Protein 8SVI (pdb70)

Sequence (197 aa):
GPGSSMLIFVKTLTGKTITLEVEPSDTIENVKAKIQDKEGIPPDQQRLAFAGKSLEDGRTLLSSDYNILKDSKKHHPLLRLRSFVGLRVVVAKWSSNGYFYSSGKITRDVGAGKYKLLLFDDGYECDVVLGKDILLCDPIPLDTEVTALSEDEYFSAGVVKGHHRKESGELYYSIIEKEGQRKWYKRMAVILSLEEQGNRLRREQYGLG

Secondary structure (DSSP, 8-state):
--TT-EEEE-SSTT--BEEEEEEEE-STTEEEEEETTS-EEEEEGGGEE--SSPPTT-EEEEE-TTSEEEEEEEEEEEEETTEEEEEEEETTEEEEEEGGGEEB-HHHHHHHHHHHB--/-TT-EEEEEE-TTS-EEEEEE-TT-BHHHHHHHHHHHH---GGG--EEETTEEPPTT-BSGGGT----TT-EEEEEE-

Radius of gyration: 17.03 Å; Cα contacts (8 Å, |Δi|>4): 451; chains: 2; bounding box: 35×43×45 Å

Solvent-accessible surface area: 10276 Å² total; per-residue (Å²): 68,153,49,34,29,36,0,0,0,48,5,136,89,7,26,11,6,30,15,94,1,48,57,87,20,37,0,75,63,0,26,40,66,0,70,122,120,50,53,36,42,52,131,114,6,168,5,12,22,50,77,148,88,12,92,88,51,103,19,1,53,83,66,112,5,30,113,67,90,150,52,25,1,6,0,53,9,146,132,76,72,51,73,57,3,4,0,3,71,52,84,115,13,31,0,25,11,0,91,1,40,139,89,38,54,88,55,69,23,64,0,70,8,40,51,46,43,82,26,62,4,71,9,122,5,1,1,40,4,69,59,4,40,112,96,16,58,0,5,0,30,27,180,85,25,18,9,10,55,5,46,0,59,15,67,82,127,91,107,75,73,4,44,4,4,0,54,28,164,63,108,139,113,126,16,111,28,82,15,2,1,0,14,37,110,8,0,67,163,16,86,171,150,69,26,27,121

Structure (mmCIF, N/CA/C/O backbone):
data_8SVI
#
_entry.id   8SVI
#
_cell.length_a   40.38
_cell.length_b   46.87
_cell.length_c   89.73
_cell.angle_alpha   90
_cell.angle_beta   90
_cell.angle_gamma   90
#
_symmetry.space_group_name_H-M   'P 21 21 21'
#
loop_
_entity.id
_entity.type
_entity.pdbx_description
1 polymer 'Ubiquitin Variant i53: Mutant L67H'
2 polymer 'Tumor protein p53 binding protein 1'
3 non-polymer GLYCEROL
4 water water
#
loop_
_atom_site.group_PDB
_atom_site.id
_atom_site.type_symbol
_atom_site.label_atom_id
_atom_site.label_alt_id
_atom_site.label_comp_id
_atom_site.label_asym_id
_atom_site.label_entity_id
_atom_site.label_seq_id
_atom_site.pdbx_PDB_ins_code
_atom_site.Cartn_x
_atom_site.Cartn_y
_atom_site.Cartn_z
_atom_site.occupancy
_atom_site.B_iso_or_equiv
_atom_site.auth_seq_id
_atom_site.auth_comp_id
_atom_site.auth_asym_id
_atom_site.auth_atom_id
_atom_site.pdbx_PDB_model_num
ATOM 1 N N . GLY A 1 1 ? -25.556 -7.351 -5.384 1 39.568 -3 GLY B N 1
ATOM 2 C CA . GLY A 1 1 ? -26.56 -6.743 -6.276 1 33.764 -3 GLY B CA 1
ATOM 3 C C . GLY A 1 1 ? -27.047 -5.394 -5.755 1 29.746 -3 GLY B C 1
ATOM 4 O O . GLY A 1 1 ? -26.411 -4.376 -6.004 1 30.07 -3 GLY B O 1
ATOM 5 N N . PRO A 1 2 ? -28.217 -5.319 -5.082 1 28.163 -2 PRO B N 1
ATOM 6 C CA . PRO A 1 2 ? -28.739 -4.036 -4.631 1 29.638 -2 PRO B CA 1
ATOM 7 C C . PRO A 1 2 ? -27.866 -3.354 -3.577 1 26.097 -2 PRO B C 1
ATOM 8 O O . PRO A 1 2 ? -27.819 -2.13 -3.587 1 31.574 -2 PRO B O 1
ATOM 12 N N . GLY A 1 3 ? -27.177 -4.101 -2.691 1 25.035 -1 GLY B N 1
ATOM 13 C CA . GLY A 1 3 ? -26.288 -3.457 -1.71 1 25.551 -1 GLY B CA 1
ATOM 14 C C . GLY A 1 3 ? -24.833 -3.271 -2.182 1 21.464 -1 GLY B C 1
ATOM 15 O O . GLY A 1 3 ? -23.909 -3.077 -1.368 1 20.025 -1 GLY B O 1
ATOM 16 N N . SER A 1 4 ? -24.623 -3.271 -3.508 1 18.374 0 SER B N 1
ATOM 17 C CA A SER A 1 4 ? -23.257 -3.185 -4.014 0.65 17.138 0 SER B CA 1
ATOM 18 C CA B SER A 1 4 ? -23.307 -3.152 -4.119 0.35 18.265 0 SER B CA 1
ATOM 19 C C . SER A 1 4 ? -22.731 -1.759 -3.872 1 17.701 0 SER B C 1
ATOM 20 O O . SER A 1 4 ? -23.468 -0.797 -3.669 1 20.14 0 SER B O 1
ATOM 25 N N . MET A 1 5 ? -21.418 -1.677 -3.901 1 14.557 1 MET B N 1
ATOM 26 C CA . MET 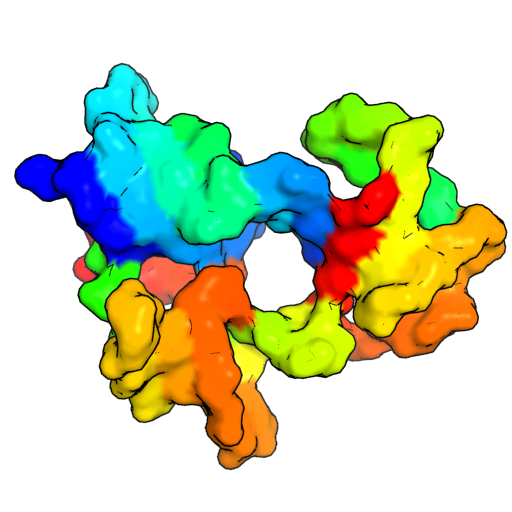A 1 5 ? -20.692 -0.44 -3.613 1 13.804 1 MET B CA 1
ATOM 27 C C . MET A 1 5 ? -19.694 -0.19 -4.741 1 13.072 1 MET B C 1
ATOM 28 O O . MET A 1 5 ? -19.08 -1.126 -5.253 1 13.634 1 MET B O 1
ATOM 33 N N . LEU A 1 6 ? -19.478 1.073 -5.076 1 12.872 2 LEU B N 1
ATOM 34 C CA . LEU A 1 6 ? -18.538 1.467 -6.113 1 12.566 2 LEU B CA 1
ATOM 35 C C . LEU A 1 6 ? -17.113 1.456 -5.593 1 13.192 2 LEU B C 1
ATOM 36 O O . LEU A 1 6 ? -16.828 2.02 -4.519 1 14.312 2 LEU B O 1
ATOM 41 N N . ILE A 1 7 ? -16.226 0.887 -6.384 1 10.829 3 ILE B N 1
ATOM 42 C CA . ILE A 1 7 ? -14.795 0.991 -6.151 1 10.472 3 ILE B CA 1
ATOM 43 C C . ILE A 1 7 ? -14.107 1.362 -7.437 1 9.653 3 ILE B C 1
ATOM 44 O O . ILE A 1 7 ? -14.685 1.217 -8.525 1 10.515 3 ILE B O 1
ATOM 49 N N . PHE A 1 8 ? -12.909 1.89 -7.305 1 8.731 4 PHE B N 1
ATOM 50 C CA . PHE A 1 8 ? -12.051 2.208 -8.414 1 9.367 4 PHE B CA 1
ATOM 51 C C . PHE A 1 8 ? -10.844 1.324 -8.358 1 8.992 4 PHE B C 1
ATOM 52 O O . PHE A 1 8 ? -10.387 0.954 -7.28 1 9.176 4 PHE B O 1
ATOM 60 N N . VAL A 1 9 ? -10.309 0.977 -9.532 1 9.472 5 VAL B N 1
ATOM 61 C CA . VAL A 1 9 ? -9.097 0.186 -9.623 1 9.672 5 VAL B CA 1
ATOM 62 C C . VAL A 1 9 ? -8.165 0.797 -10.642 1 10.148 5 VAL B C 1
ATOM 63 O O . VAL A 1 9 ? -8.577 0.966 -11.791 1 11.961 5 VAL B O 1
ATOM 67 N N . LYS A 1 10 ? -6.959 1.143 -10.246 1 10.317 6 LYS B N 1
ATOM 68 C CA . LYS A 1 10 ? -5.981 1.677 -11.172 1 11.649 6 LYS B CA 1
ATOM 69 C C . LYS A 1 10 ? -5.106 0.57 -11.708 1 11.513 6 LYS B C 1
ATOM 70 O O . LYS A 1 10 ? -4.491 -0.183 -10.945 1 12.167 6 LYS B O 1
ATOM 76 N N . THR A 1 11 ? -5.09 0.436 -13.031 1 12.674 7 THR B N 1
ATOM 77 C CA . THR A 1 11 ? -4.338 -0.616 -13.675 1 14.172 7 THR B CA 1
ATOM 78 C C . THR A 1 11 ? -2.923 -0.116 -13.943 1 15.568 7 THR B C 1
ATOM 79 O O . THR A 1 11 ? -2.621 1.073 -13.832 1 16.847 7 THR B O 1
ATOM 83 N N . LEU A 1 12 ? -2.057 -1.059 -14.345 1 17.554 8 LEU B N 1
ATOM 84 C CA . LEU A 1 12 ? -0.658 -0.75 -14.596 1 18.712 8 LEU B CA 1
ATOM 85 C C . LEU A 1 12 ? -0.51 0.193 -15.791 1 19.527 8 LEU B C 1
ATOM 86 O O . LEU A 1 12 ? 0.506 0.872 -15.886 1 25.157 8 LEU B O 1
ATOM 91 N N . THR A 1 13 ? -1.508 0.226 -16.697 1 21.06 9 THR B N 1
ATOM 92 C CA . THR A 1 13 ? -1.421 1.107 -17.86 1 22.508 9 THR B CA 1
ATOM 93 C C . THR A 1 13 ? -1.77 2.562 -17.544 1 21.442 9 THR B C 1
ATOM 94 O O . THR A 1 13 ? -1.703 3.414 -18.453 1 24.719 9 THR B O 1
ATOM 98 N N . GLY A 1 14 ? -2.186 2.839 -16.297 1 19.709 10 GLY B N 1
ATOM 99 C CA . GLY A 1 14 ? -2.63 4.142 -15.844 1 18.259 10 GLY B CA 1
ATOM 100 C C . GLY A 1 14 ? -4.136 4.364 -16.012 1 16.699 10 GLY B C 1
ATOM 101 O O . GLY A 1 14 ? -4.634 5.402 -15.626 1 19.639 10 GLY B O 1
ATOM 102 N N . LYS A 1 15 ? -4.876 3.414 -16.574 1 15.564 11 LYS B N 1
ATOM 103 C CA . LYS A 1 15 ? -6.323 3.497 -16.664 1 15.3 11 LYS B CA 1
ATOM 104 C C . LYS A 1 15 ? -6.926 3.207 -15.295 1 13.724 11 LYS B C 1
ATOM 105 O O . LYS A 1 15 ? -6.529 2.235 -14.653 1 16.229 11 LYS B O 1
ATOM 111 N N . THR A 1 16 ? -7.892 3.974 -14.88 1 13.158 12 THR B N 1
ATOM 112 C CA . THR A 1 16 ? -8.715 3.661 -13.724 1 13.751 12 THR B CA 1
ATOM 113 C C . THR A 1 16 ? -10.083 3.181 -14.195 1 13.084 12 THR B C 1
ATOM 114 O O . THR A 1 16 ? -10.723 3.862 -15.003 1 15.157 12 THR B O 1
ATOM 118 N N . ILE A 1 17 ? -10.52 2.043 -13.688 1 13.181 13 ILE B N 1
ATOM 119 C CA . ILE A 1 17 ? -11.827 1.501 -13.981 1 13.233 13 ILE B CA 1
ATOM 120 C C . ILE A 1 17 ? -12.663 1.535 -12.717 1 12.596 13 ILE B C 1
ATOM 121 O O . ILE A 1 17 ? -12.129 1.644 -11.589 1 12.694 13 ILE B O 1
ATOM 126 N N . THR A 1 18 ? -13.967 1.475 -12.888 1 12.157 14 THR B N 1
ATOM 127 C CA . THR A 1 18 ? -14.857 1.289 -11.759 1 12.991 14 THR B CA 1
ATOM 128 C C . THR A 1 18 ? -15.405 -0.125 -11.742 1 13.418 14 THR B C 1
ATOM 129 O O . THR A 1 18 ? -15.541 -0.812 -12.789 1 14.935 14 THR B O 1
ATOM 133 N N . LEU A 1 19 ? -15.792 -0.566 -10.55 1 12.134 15 LEU B N 1
ATOM 134 C CA . LEU A 1 19 ? -16.48 -1.836 -10.371 1 12.592 15 LEU B CA 1
ATOM 135 C C . LEU A 1 19 ? -17.541 -1.653 -9.317 1 11.76 15 LEU B C 1
ATOM 136 O O . LEU A 1 19 ? -17.341 -0.861 -8.402 1 12.215 15 LEU B O 1
ATOM 141 N N . GLU A 1 20 ? -18.593 -2.462 -9.362 1 13.337 16 GLU B N 1
ATOM 142 C CA . GLU A 1 20 ? -19.53 -2.578 -8.279 1 15.104 16 GLU B CA 1
ATOM 143 C C . GLU A 1 20 ? -19.223 -3.865 -7.552 1 14.516 16 GLU B C 1
ATOM 144 O O . GLU A 1 20 ? -19.137 -4.911 -8.19 1 17.33 16 GLU B O 1
ATOM 150 N N . VAL A 1 21 ? -19.045 -3.812 -6.252 1 13.786 17 VAL B N 1
ATOM 151 C CA . VAL A 1 21 ? -18.716 -4.974 -5.47 1 16.059 17 VAL B CA 1
ATOM 152 C C . VAL A 1 21 ? -19.679 -5.116 -4.308 1 15.582 17 VAL B C 1
ATOM 153 O O . VAL A 1 21 ? -20.238 -4.153 -3.809 1 16.627 17 VAL B O 1
ATOM 157 N N . GLU A 1 22 ? -19.83 -6.363 -3.859 1 17.96 18 GLU B N 1
ATOM 158 C CA . GLU A 1 22 ? -20.57 -6.694 -2.651 1 21.41 18 GLU B CA 1
ATOM 159 C C . GLU A 1 22 ? -19.625 -6.697 -1.459 1 22.73 18 GLU B C 1
ATOM 160 O O . GLU A 1 22 ? -18.466 -7.104 -1.596 1 21.31 18 GLU B O 1
ATOM 166 N N . PRO A 1 23 ? -20.08 -6.283 -0.247 1 24.762 19 PRO B N 1
ATOM 167 C CA . PRO A 1 23 ? -19.324 -6.566 0.98 1 27.051 19 PRO B CA 1
ATOM 168 C C . PRO A 1 23 ? -18.812 -8.004 1.15 1 25.398 19 PRO B C 1
ATOM 169 O O . PRO A 1 23 ? -17.743 -8.179 1.726 1 30.085 19 PRO B O 1
ATOM 173 N N . SER A 1 24 ? -19.509 -8.998 0.594 1 23.208 20 SER B N 1
ATOM 174 C CA . SER A 1 24 ? -19.182 -10.424 0.693 1 23.521 20 SER B CA 1
ATOM 175 C C . SER A 1 24 ? -18.232 -10.904 -0.43 1 18.063 20 SER B C 1
ATOM 176 O O . SER A 1 24 ? -17.808 -12.074 -0.507 1 22.79 20 SER B O 1
ATOM 179 N N . ASP A 1 25 ? -17.961 -10.013 -1.41 1 18.317 21 ASP B N 1
ATOM 180 C CA . ASP A 1 25 ? -17.053 -10.4 -2.475 1 15.974 21 ASP B CA 1
ATOM 181 C C . ASP A 1 25 ? -15.637 -10.577 -1.925 1 14.216 21 ASP B C 1
ATOM 182 O O . ASP A 1 25 ? -15.074 -9.736 -1.21 1 15.699 21 ASP B O 1
ATOM 187 N N . THR A 1 26 ? -15.048 -11.673 -2.312 1 13.76 22 THR B N 1
ATOM 188 C CA . THR A 1 26 ? -13.679 -11.923 -1.938 1 14.86 22 THR B CA 1
ATOM 189 C C . THR A 1 26 ? -12.773 -11.187 -2.905 1 12.044 22 THR B C 1
ATOM 190 O O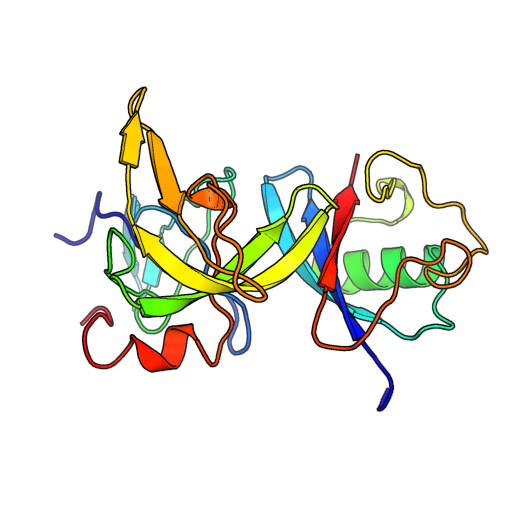 . THR A 1 26 ? -13.162 -10.796 -3.994 1 12.652 22 THR B O 1
ATOM 194 N N . ILE A 1 27 ? -11.508 -11.093 -2.511 1 12.661 23 ILE B N 1
ATOM 195 C CA . ILE A 1 27 ? -10.528 -10.526 -3.416 1 12.151 23 ILE B CA 1
ATOM 196 C C . ILE A 1 27 ? -10.458 -11.304 -4.73 1 11.436 23 ILE B C 1
ATOM 197 O O . ILE A 1 27 ? -10.315 -10.703 -5.789 1 11.024 23 ILE B O 1
ATOM 202 N N . GLU A 1 28 ? -10.606 -12.635 -4.695 1 11.384 24 GLU B N 1
ATOM 203 C CA . GLU A 1 28 ? -10.61 -13.392 -5.924 1 11.759 24 GLU B CA 1
ATOM 204 C C . GLU A 1 28 ? -11.786 -12.991 -6.813 1 11.279 24 GLU B C 1
ATOM 205 O O . GLU A 1 28 ? -11.69 -12.933 -8.022 1 11.346 24 GLU B O 1
ATOM 211 N N . ASN A 1 29 ? -12.929 -12.717 -6.198 1 11.554 25 ASN B N 1
ATOM 212 C CA . ASN A 1 29 ? -14.082 -12.276 -6.972 1 12.194 25 ASN B CA 1
ATOM 213 C C . ASN A 1 29 ? -13.824 -10.914 -7.61 1 11.276 25 ASN B C 1
ATOM 214 O O . ASN A 1 29 ? -14.19 -10.655 -8.76 1 12.433 25 ASN B O 1
ATOM 219 N N . VAL A 1 30 ? -13.149 -10.013 -6.878 1 11.396 26 VAL B N 1
ATOM 220 C CA . VAL A 1 30 ? -12.755 -8.717 -7.425 1 11.279 26 VAL B CA 1
ATOM 221 C C . VAL A 1 30 ? -11.827 -8.915 -8.618 1 10.964 26 VAL B C 1
ATOM 222 O O . VAL A 1 30 ? -12 -8.259 -9.66 1 11.511 26 VAL B O 1
ATOM 226 N N . LYS A 1 31 ? -10.867 -9.839 -8.523 1 11.396 27 LYS B N 1
ATOM 227 C CA . LYS A 1 31 ? -9.955 -10.068 -9.616 1 11.873 27 LYS B CA 1
ATOM 228 C C . LYS A 1 31 ? -10.698 -10.615 -10.818 1 12.087 27 LYS B C 1
ATOM 229 O O . LYS A 1 31 ? -10.416 -10.254 -11.946 1 12.616 27 LYS B O 1
ATOM 235 N N . ALA A 1 32 ? -11.692 -11.482 -10.602 1 12.062 28 ALA B N 1
ATOM 236 C CA . ALA A 1 32 ? -12.494 -11.976 -11.703 1 12.686 28 ALA B CA 1
ATOM 237 C C . ALA A 1 32 ? -13.267 -10.841 -12.359 1 12.624 28 ALA B C 1
ATOM 238 O O . ALA A 1 32 ? -13.407 -10.803 -13.568 1 13.413 28 ALA B O 1
ATOM 240 N N . LYS A 1 33 ? -13.8 -9.911 -11.548 1 12.663 29 LYS B N 1
ATOM 241 C CA . LYS A 1 33 ? -14.507 -8.775 -12.128 1 12.507 29 LYS B CA 1
ATOM 242 C C . LYS A 1 33 ? -13.569 -7.912 -12.963 1 11.741 29 LYS B C 1
ATOM 243 O O . LYS A 1 33 ? -13.98 -7.362 -13.983 1 13.519 29 LYS B O 1
ATOM 249 N N . ILE A 1 34 ? -12.33 -7.743 -12.522 1 11.795 30 ILE B N 1
ATOM 250 C CA . ILE A 1 34 ? -11.353 -6.977 -13.276 1 12.462 30 ILE B CA 1
ATOM 251 C C . ILE A 1 34 ? -11.036 -7.71 -14.559 1 13.16 30 ILE B C 1
ATOM 252 O O . ILE A 1 34 ? -10.952 -7.086 -15.618 1 14.213 30 ILE B O 1
ATOM 257 N N . GLN A 1 35 ? -10.883 -9.04 -14.529 1 13.054 31 GLN B N 1
ATOM 258 C CA . GLN A 1 35 ? -10.687 -9.789 -15.758 1 14.077 31 GLN B CA 1
ATOM 259 C C . GLN A 1 35 ? -11.868 -9.598 -16.701 1 14.649 31 GLN B C 1
ATOM 260 O O . GLN A 1 35 ? -11.679 -9.383 -17.895 1 16.41 31 GLN B O 1
ATOM 266 N N . ASP A 1 36 ? -13.077 -9.733 -16.175 1 15.202 32 ASP B N 1
ATOM 267 C CA . ASP A 1 36 ? -14.285 -9.688 -16.984 1 16.916 32 ASP B CA 1
ATOM 268 C C . ASP A 1 36 ? -14.413 -8.328 -17.653 1 16.819 32 ASP B C 1
ATOM 269 O O . ASP A 1 36 ? -14.869 -8.296 -18.8 1 19.437 32 ASP B O 1
ATOM 274 N N . LYS A 1 37 ? -14.013 -7.253 -16.965 1 16.938 33 LYS B N 1
ATOM 275 C CA . LYS A 1 37 ? -14.172 -5.919 -17.502 1 17.485 33 LYS B CA 1
ATOM 276 C C . LYS A 1 37 ? -12.985 -5.541 -18.379 1 17.31 33 LYS B C 1
ATOM 277 O O . LYS A 1 37 ? -13.198 -5.038 -19.48 1 21.27 33 LYS B O 1
ATOM 283 N N . GLU A 1 38 ? -11.761 -5.73 -17.901 1 17.085 34 GLU B N 1
ATOM 284 C CA . GLU A 1 38 ? -10.571 -5.122 -18.464 1 18.474 34 GLU B CA 1
ATOM 285 C C . GLU A 1 38 ? -9.681 -6.15 -19.165 1 19.471 34 GLU B C 1
ATOM 286 O O . GLU A 1 38 ? -8.723 -5.775 -19.835 1 23.418 34 GLU B O 1
ATOM 292 N N . GLY A 1 39 ? -9.946 -7.449 -18.968 1 18.962 35 GLY B N 1
ATOM 293 C CA . GLY A 1 39 ? -9.245 -8.515 -19.67 1 18.501 35 GLY B CA 1
ATOM 294 C C . GLY A 1 39 ? -7.942 -8.974 -19.015 1 19.263 35 GLY B C 1
ATOM 295 O O . GLY A 1 39 ? -7.287 -9.862 -19.565 1 21.988 35 GLY B O 1
ATOM 296 N N . ILE A 1 40 ? -7.599 -8.474 -17.814 1 17.107 36 ILE B N 1
ATOM 297 C CA . ILE A 1 40 ? -6.358 -8.843 -17.133 1 16.73 36 ILE B CA 1
ATOM 298 C C . ILE A 1 40 ? -6.574 -10.173 -16.426 1 17.181 36 ILE B C 1
ATOM 299 O O . ILE A 1 40 ? -7.431 -10.31 -15.563 1 16.388 36 ILE B O 1
ATOM 304 N N . PRO A 1 41 ? -5.814 -11.235 -16.747 1 17.716 37 PRO B N 1
ATOM 305 C CA . PRO A 1 41 ? -5.99 -12.501 -16.038 1 17.26 37 PRO B CA 1
ATOM 306 C C . PRO A 1 41 ? -5.689 -12.352 -14.568 1 16.386 37 PRO B C 1
ATOM 307 O O . PRO A 1 41 ? -4.757 -11.642 -14.198 1 15.85 37 PRO B O 1
ATOM 311 N N . PRO A 1 42 ? -6.448 -13.049 -13.7 1 15.341 38 PRO B N 1
ATOM 312 C CA . PRO A 1 42 ? -6.206 -12.961 -12.276 1 16.456 38 PRO B CA 1
ATOM 313 C C . PRO A 1 42 ? -4.765 -13.289 -11.905 1 15.433 38 PRO B C 1
ATOM 314 O O . PRO A 1 42 ? -4.262 -12.76 -10.942 1 15.042 38 PRO B O 1
ATOM 318 N N . ASP A 1 43 ? -4.092 -14.198 -12.645 1 17.585 39 ASP B N 1
ATOM 319 C CA . ASP A 1 43 ? -2.726 -14.571 -12.288 1 18.218 39 ASP B CA 1
ATOM 320 C C . ASP A 1 43 ? -1.752 -13.403 -12.425 1 17.922 39 ASP B C 1
ATOM 321 O O . ASP A 1 43 ? -0.643 -13.481 -11.889 1 19.368 39 ASP B O 1
ATOM 326 N N . GLN A 1 44 ? -2.128 -12.335 -13.145 1 15.499 40 GLN B N 1
ATOM 327 C CA . GLN A 1 44 ? -1.28 -11.167 -13.277 1 17.377 40 GLN B CA 1
ATOM 328 C C . GLN A 1 44 ? -1.612 -10.16 -12.181 1 15.132 40 GLN B C 1
ATOM 329 O O . GLN A 1 44 ? -0.875 -9.193 -12.023 1 17.407 40 GLN B O 1
ATOM 335 N N . GLN A 1 45 ? -2.704 -10.356 -11.435 1 13.887 41 GLN B N 1
ATOM 336 C CA . GLN A 1 45 ? -3.216 -9.288 -10.589 1 13.407 41 GLN B CA 1
ATOM 337 C C . GLN A 1 45 ? -2.743 -9.45 -9.161 1 14.323 41 GLN B C 1
ATOM 338 O O . GLN A 1 45 ? -2.913 -10.515 -8.536 1 15.84 41 GLN B O 1
ATOM 344 N N . ARG A 1 46 ? -2.176 -8.39 -8.643 1 13.931 42 ARG B N 1
ATOM 345 C CA . ARG A 1 46 ? -1.88 -8.243 -7.234 1 15.584 42 ARG B CA 1
ATOM 346 C C . ARG A 1 46 ? -2.543 -6.941 -6.836 1 13.197 42 ARG B C 1
ATOM 347 O O . ARG A 1 46 ? -2.183 -5.909 -7.386 1 15.429 42 ARG B O 1
ATOM 355 N N . LEU A 1 47 ? -3.475 -7.004 -5.913 1 12.809 43 LEU B N 1
ATOM 356 C CA . LEU A 1 47 ? -4.23 -5.822 -5.505 1 12.429 43 LEU B CA 1
ATOM 357 C C . LEU A 1 47 ? -3.735 -5.325 -4.164 1 11.877 43 LEU B C 1
ATOM 358 O O . LEU A 1 47 ? -3.43 -6.109 -3.233 1 12.7 43 LEU B O 1
ATOM 363 N N . ALA A 1 48 ? -3.781 -4.015 -4.018 1 12.005 44 ALA B N 1
ATOM 364 C CA . ALA A 1 48 ? -3.437 -3.348 -2.779 1 11.149 44 ALA B CA 1
ATOM 365 C C . ALA A 1 48 ? -4.435 -2.233 -2.522 1 11.11 44 ALA B C 1
ATOM 366 O O . ALA A 1 48 ? -4.992 -1.643 -3.462 1 11.288 44 ALA B O 1
ATOM 368 N N . PHE A 1 49 ? -4.622 -1.908 -1.235 1 10.794 45 PHE B N 1
ATOM 369 C CA . PHE A 1 49 ? -5.328 -0.719 -0.822 1 10.481 45 PHE B CA 1
ATOM 370 C C . PHE A 1 49 ? -4.488 0.067 0.163 1 11.753 45 PHE B C 1
ATOM 371 O O . PHE A 1 49 ? -4.04 -0.53 1.14 1 12.656 45 PHE B O 1
ATOM 379 N N . ALA A 1 50 ? -4.232 1.319 -0.17 1 11.555 46 ALA B N 1
ATOM 380 C CA . ALA A 1 50 ? -3.406 2.175 0.682 1 12.973 46 ALA B CA 1
ATOM 381 C C . ALA A 1 50 ? -2.096 1.499 1.029 1 13.692 46 ALA B C 1
ATOM 382 O O . ALA A 1 50 ? -1.579 1.671 2.141 1 14.813 46 ALA B O 1
ATOM 384 N N . GLY A 1 51 ? -1.505 0.838 0.064 1 12.508 47 GLY B N 1
ATOM 385 C CA . GLY A 1 51 ? -0.185 0.267 0.197 1 13.889 47 GLY B CA 1
ATOM 386 C C . GLY A 1 51 ? -0.151 -1.075 0.905 1 14.862 47 GLY B C 1
ATOM 387 O O . GLY A 1 51 ? 0.936 -1.557 1.213 1 18.147 47 GLY B O 1
ATOM 388 N N . LYS A 1 52 ? -1.285 -1.708 1.199 1 13.741 48 LYS B N 1
ATOM 389 C CA . LYS A 1 52 ? -1.314 -2.991 1.863 1 15.352 48 LYS B CA 1
ATOM 390 C C . LYS A 1 52 ? -1.935 -4.023 0.94 1 13.225 48 LYS B C 1
ATOM 391 O O . LYS A 1 52 ? -2.961 -3.792 0.294 1 13.535 48 LYS B O 1
ATOM 397 N N . SER A 1 53 ? -1.304 -5.165 0.869 1 14.188 49 SER B N 1
ATOM 398 C CA . SER A 1 53 ? -1.726 -6.261 0.017 1 15.692 49 SER B CA 1
ATOM 399 C C . SER A 1 53 ? -3.064 -6.817 0.457 1 16.533 49 SER B C 1
ATOM 400 O O . SER A 1 53 ? -3.33 -7.018 1.641 1 18.725 49 SER B O 1
ATOM 403 N N . LEU A 1 54 ? -3.931 -7.088 -0.502 1 14.161 50 LEU B N 1
ATOM 404 C CA . LEU A 1 54 ? -5.207 -7.715 -0.215 1 14.638 50 LEU B CA 1
ATOM 405 C C . LEU A 1 54 ? -5.131 -9.215 -0.537 1 14.073 50 LEU B C 1
ATOM 406 O O . LEU A 1 54 ? -4.768 -9.639 -1.625 1 17.05 50 LEU B O 1
ATOM 411 N N . GLU A 1 55 ? -5.377 -10.021 0.474 1 15.34 51 GLU B N 1
ATOM 412 C CA . GLU A 1 55 ? -5.147 -11.458 0.42 1 17.728 51 GLU B CA 1
ATOM 413 C C . GLU A 1 55 ? -6.355 -12.133 -0.213 1 17.601 51 GLU B C 1
ATOM 414 O O . GLU A 1 55 ? -7.497 -11.823 0.031 1 16.036 51 GLU B O 1
ATOM 420 N N . ASP A 1 56 ? -6.103 -13.24 -0.916 1 21.55 52 ASP B N 1
ATOM 421 C CA . ASP A 1 56 ? -7.141 -14.215 -1.265 1 23.827 52 ASP B CA 1
ATOM 422 C C . ASP A 1 56 ? -7.923 -14.742 -0.05 1 21.177 52 ASP B C 1
ATOM 423 O O . ASP A 1 56 ? -7.382 -14.932 1.027 1 23.688 52 ASP B O 1
ATOM 428 N N . GLY A 1 57 ? -9.247 -14.858 -0.22 1 19.806 53 GLY B N 1
ATOM 429 C CA . GLY A 1 57 ? -10.172 -15.405 0.756 1 20.472 53 GLY B CA 1
ATOM 430 C C . GLY A 1 57 ? -10.703 -14.361 1.733 1 20.475 53 GLY B C 1
ATOM 431 O O . GLY A 1 57 ? -11.561 -14.671 2.549 1 22.938 53 GLY B O 1
ATOM 432 N N . ARG A 1 58 ? -10.183 -13.133 1.659 1 17.8 54 ARG B N 1
ATOM 433 C CA . ARG A 1 58 ? -10.686 -12.029 2.443 1 19.737 54 ARG B CA 1
ATOM 434 C C . ARG A 1 58 ? -11.678 -11.23 1.597 1 18.55 54 ARG B C 1
ATOM 435 O O . ARG A 1 58 ? -11.58 -11.188 0.379 1 19.399 54 ARG B O 1
ATOM 443 N N . THR A 1 59 ? -12.579 -10.514 2.237 1 17.908 55 THR B N 1
ATOM 444 C CA . THR A 1 59 ? -13.362 -9.48 1.579 1 16.597 55 THR B CA 1
ATOM 445 C C . THR A 1 59 ? -12.784 -8.098 1.849 1 17.957 55 THR B C 1
ATOM 446 O O . THR A 1 59 ? -11.922 -7.962 2.712 1 17.497 55 THR B O 1
ATOM 450 N N . LEU A 1 60 ? -13.292 -7.064 1.163 1 15.636 56 LEU B N 1
ATOM 451 C CA A LEU A 1 60 ? -12.836 -5.713 1.446 0.73 16.531 56 LEU B CA 1
ATOM 452 C CA B LEU A 1 60 ? -12.877 -5.694 1.439 0.27 16.951 56 LEU B CA 1
ATOM 453 C C . LEU A 1 60 ? -13.253 -5.325 2.871 1 17.012 56 LEU B C 1
ATOM 454 O O . LEU A 1 60 ? -12.549 -4.553 3.53 1 18.704 56 LEU B O 1
ATOM 463 N N . SER A 1 61 ? -14.409 -5.823 3.305 1 19.196 57 SER B N 1
ATOM 464 C CA A SER A 1 61 ? -14.907 -5.615 4.66 0.38 19.741 57 SER B CA 1
ATOM 465 C CA B SER A 1 61 ? -14.893 -5.594 4.66 0.62 19.419 57 SER B CA 1
ATOM 466 C C . SER A 1 61 ? -13.947 -6.19 5.705 1 19.043 57 SER B C 1
ATOM 467 O O . SER A 1 61 ? -13.806 -5.619 6.789 1 20.23 57 SER B O 1
ATOM 472 N N . ASP A 1 62 ? -13.258 -7.29 5.363 1 18.068 58 ASP B N 1
ATOM 473 C CA . ASP A 1 62 ? -12.275 -7.875 6.27 1 19.17 58 ASP B CA 1
ATOM 474 C C . ASP A 1 62 ? -11.02 -7.021 6.421 1 19.428 58 ASP B C 1
ATOM 475 O O . ASP A 1 62 ? -10.15 -7.278 7.26 1 22.564 58 ASP B O 1
ATOM 480 N N . TYR A 1 63 ? -10.894 -5.992 5.577 1 15.637 59 TYR B N 1
ATOM 481 C CA . TYR A 1 63 ? -9.888 -4.958 5.731 1 17.262 59 TYR B CA 1
ATOM 482 C C . TYR A 1 63 ? -10.475 -3.601 6.129 1 15.9 59 TYR B C 1
ATOM 483 O O . TYR A 1 63 ? -9.754 -2.627 6.169 1 17.519 59 TYR B O 1
ATOM 492 N N . ASN A 1 64 ? -11.759 -3.552 6.471 1 16.063 60 ASN B N 1
ATOM 493 C CA . ASN A 1 64 ? -12.435 -2.324 6.884 1 16.85 60 ASN B CA 1
ATOM 494 C C . ASN A 1 64 ? -12.333 -1.255 5.812 1 15.544 60 ASN B C 1
ATOM 495 O O . ASN A 1 64 ? -12.227 -0.067 6.11 1 18.037 60 ASN B O 1
ATOM 500 N N . ILE A 1 65 ? -12.424 -1.657 4.549 1 14.092 61 ILE B N 1
ATOM 501 C CA . ILE A 1 65 ? -12.229 -0.725 3.445 1 13.818 61 ILE B CA 1
ATOM 502 C C . ILE A 1 65 ? -13.54 -0.061 3.051 1 14.155 61 ILE B C 1
ATOM 503 O O . ILE A 1 65 ? -13.533 1.095 2.567 1 14.92 61 ILE B O 1
ATOM 508 N N . LEU A 1 66 ? -14.631 -0.804 3.032 1 15.315 62 LEU B N 1
ATOM 509 C CA . LEU A 1 66 ? -15.886 -0.235 2.591 1 14.829 62 LEU B CA 1
ATOM 510 C C . LEU A 1 66 ? -16.5 0.619 3.691 1 15.265 62 LEU B C 1
ATOM 511 O O . LEU A 1 66 ? -16.807 0.153 4.796 1 17.703 62 LEU B O 1
ATOM 516 N N . LYS A 1 67 ? -16.88 1.844 3.295 1 13.453 63 LYS B N 1
ATOM 517 C CA . LYS A 1 67 ? -17.443 2.832 4.205 1 14.143 63 LYS B CA 1
ATOM 518 C C . LYS A 1 67 ? -18.911 3.007 3.824 1 12.223 63 LYS B C 1
ATOM 519 O O . LYS A 1 67 ? -19.657 2.041 3.728 1 13.505 63 LYS B O 1
ATOM 525 N N . ASP A 1 68 ? -19.357 4.257 3.655 1 11.711 64 ASP B N 1
ATOM 526 C CA . ASP A 1 68 ? -20.686 4.545 3.158 1 11.478 64 ASP B CA 1
ATOM 527 C C . ASP A 1 68 ? -20.627 4.694 1.641 1 11.603 64 ASP B C 1
ATOM 528 O O . ASP A 1 68 ? -19.572 4.56 1.022 1 12.89 64 ASP B O 1
ATOM 533 N N . SER A 1 69 ? -21.74 5 1.053 1 11.051 65 SER B N 1
ATOM 534 C CA . SER A 1 69 ? -21.791 5.118 -0.403 1 11.834 65 SER B CA 1
ATOM 535 C C . SER A 1 69 ? -21.254 6.46 -0.914 1 14.545 65 SER B C 1
ATOM 536 O O . SER A 1 69 ? -21.524 6.896 -2.034 1 17.539 65 SER B O 1
ATOM 539 N N . LYS A 1 70 ? -20.715 7.252 -0.035 1 11.77 66 LYS B N 1
ATOM 540 C CA A LYS A 1 70 ? -20.19 8.564 -0.357 0.54 13.805 66 LYS B CA 1
ATOM 541 C CA B LYS A 1 70 ? -20.201 8.569 -0.345 0.46 13.233 66 LYS B CA 1
ATOM 542 C C . LYS A 1 70 ? -18.68 8.527 -0.503 1 12.333 66 LYS B C 1
ATOM 543 O O . LYS A 1 70 ? -18.091 9.547 -0.863 1 14.191 66 LYS B O 1
ATOM 554 N N . HIS A 1 71 ? -18.006 7.43 -0.132 1 10.545 67 HIS B N 1
ATOM 555 C CA . HIS A 1 71 ? -16.549 7.34 -0.162 1 11.177 67 HIS B CA 1
ATOM 556 C C . HIS A 1 71 ? -16.133 6.08 -0.878 1 10.757 67 HIS B C 1
ATOM 557 O O . HIS A 1 71 ? -16.529 4.996 -0.377 1 14.091 67 HIS B O 1
ATOM 564 N N . HIS A 1 72 ? -15.429 6.188 -1.979 1 10.113 68 HIS B N 1
ATOM 565 C CA . HIS A 1 72 ? -15.152 5.058 -2.848 1 11.057 68 HIS B CA 1
ATOM 566 C C . HIS A 1 72 ? -13.677 4.752 -2.844 1 10.077 68 HIS B C 1
ATOM 567 O O . HIS A 1 72 ? -12.878 5.59 -3.258 1 10.183 68 HIS B O 1
ATOM 574 N N . PRO A 1 73 ? -13.242 3.573 -2.403 1 9.539 69 PRO B N 1
ATOM 575 C CA . PRO A 1 73 ? -11.811 3.294 -2.336 1 9.666 69 PRO B CA 1
ATOM 576 C C . PRO A 1 73 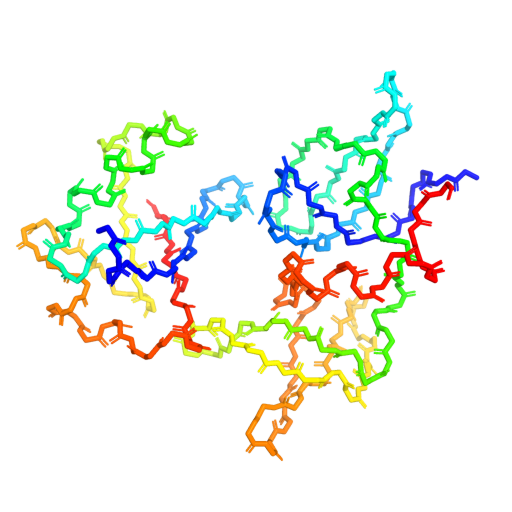? -11.22 3.095 -3.731 1 8.954 69 PRO B C 1
ATOM 577 O O . PRO A 1 73 ? -11.879 2.546 -4.628 1 9.316 69 PRO B O 1
ATOM 581 N N . LEU A 1 74 ? -9.976 3.524 -3.826 1 8.414 70 LEU B N 1
ATOM 582 C CA . LEU A 1 74 ? -9.161 3.223 -4.985 1 9.02 70 LEU B CA 1
ATOM 583 C C . LEU A 1 74 ? -8.239 2.071 -4.637 1 9.471 70 LEU B C 1
ATOM 584 O O . LEU A 1 74 ? -7.368 2.198 -3.763 1 11.136 70 LEU B O 1
ATOM 589 N N . LEU A 1 75 ? -8.4326806 0.94109379 -5.3250144 1 9.012 71 LEU B N 1
ATOM 590 C CA . LEU A 1 75 ? -7.4638841 -0.18207492 -5.2288206 1 9.381 71 LEU B CA 1
ATOM 591 C C . LEU A 1 75 ? -6.4325851 0.018920409 -6.3430239 1 9.366 71 LEU B C 1
ATOM 592 O O . LEU A 1 75 ? -6.7406359 0.62750095 -7.3722351 1 10.503 71 LEU B O 1
ATOM 597 N N . ARG A 1 76 ? -5.2474092 -0.52787429 -6.1375545 1 10.432 72 ARG B N 1
ATOM 598 C CA . ARG A 1 76 ? -4.1789245 -0.39085269 -7.1509642 1 11.237 72 ARG B CA 1
ATOM 599 C C . ARG A 1 76 ? -3.6099303 -1.7631051 -7.4936022 1 11.211 72 ARG B C 1
ATOM 600 O O . ARG A 1 76 ? -3.3803007 -2.572372 -6.5817397 1 11.966 72 ARG B O 1
ATOM 608 N N . LEU A 1 77 ? -3.4915737 -2.0133444 -8.7801069 1 11.677 73 LEU B N 1
ATOM 609 C CA . LEU A 1 77 ? -2.7987727 -3.2401106 -9.2199634 1 11.915 73 LEU B CA 1
ATOM 610 C C . LEU A 1 77 ? -1.300749 -2.9601468 -9.1777547 1 13.117 73 LEU B C 1
ATOM 611 O O . LEU A 1 77 ? -0.87885904 -1.8798127 -9.5787066 1 14.896 73 LEU B O 1
ATOM 616 N N . ARG A 1 78 ? -0.546 -3.96 -8.747 1 14.613 74 ARG B N 1
ATOM 617 C CA . ARG A 1 78 ? 0.899 -3.797 -8.639 1 17.798 74 ARG B CA 1
ATOM 618 C C . ARG A 1 78 ? 1.634 -4.968 -9.314 1 20.036 74 ARG B C 1
ATOM 619 O O . ARG A 1 78 ? 1.064 -6.044 -9.473 1 19.504 74 ARG B O 1
ATOM 627 N N . SER B 2 6 ? -8.795 24.368 -33.771 1 37.917 1485 SER A N 1
ATOM 628 C CA . SER B 2 6 ? -8.667 22.9 -33.595 1 34.806 1485 SER A CA 1
ATOM 629 C C . SER B 2 6 ? -8.874 22.555 -32.124 1 30.516 1485 SER A C 1
ATOM 630 O O . SER B 2 6 ? -8.499 23.323 -31.244 1 34.455 1485 SER A O 1
ATOM 633 N N . PHE B 2 7 ? -9.433 21.372 -31.87 1 27.319 1486 PHE A N 1
ATOM 634 C CA . PHE B 2 7 ? -9.456 20.87 -30.509 1 23.77 1486 PHE A CA 1
ATOM 635 C C . PHE B 2 7 ? -8.156 20.144 -30.186 1 21.566 1486 PHE A C 1
ATOM 636 O O . PHE B 2 7 ? -7.927 19.814 -29.035 1 20.355 1486 PHE A O 1
ATOM 644 N N . VAL B 2 8 ? -7.31 19.88 -31.189 1 19.704 1487 VAL A N 1
ATOM 645 C CA . VAL B 2 8 ? -6.096 19.131 -30.952 1 19.422 1487 VAL A CA 1
ATOM 646 C C . VAL B 2 8 ? -5.166 19.94 -30.054 1 17.99 1487 VAL A C 1
ATOM 647 O O . VAL B 2 8 ? -4.864 21.114 -30.311 1 20.176 1487 VAL A O 1
ATOM 651 N N . GLY B 2 9 ? -4.679 19.29 -29.01 1 17.236 1488 GLY A N 1
ATOM 652 C CA . GLY B 2 9 ? -3.794 19.922 -28.055 1 16.81 1488 GLY A CA 1
ATOM 653 C C . GLY B 2 9 ? -4.525 20.5 -26.855 1 18.218 1488 GLY A C 1
ATOM 654 O O . GLY B 2 9 ? -3.866 20.929 -25.918 1 20.869 1488 GLY A O 1
ATOM 655 N N . LEU B 2 10 ? -5.848 20.591 -26.901 1 17.59 1489 LEU A N 1
ATOM 656 C CA . LEU B 2 10 ? -6.588 21.154 -25.768 1 18.246 1489 LEU A CA 1
ATOM 657 C C . LEU B 2 10 ? -6.665 20.162 -24.606 1 15.548 1489 LEU A C 1
ATOM 658 O O . LEU B 2 10 ? -6.849 18.959 -24.792 1 15.973 1489 LEU A O 1
ATOM 663 N N . ARG B 2 11 ? -6.593 20.723 -23.405 1 15.363 1490 ARG A N 1
ATOM 664 C CA . ARG B 2 11 ? -6.951 19.976 -22.223 1 15 1490 ARG A CA 1
ATOM 665 C C . ARG B 2 11 ? -8.445 19.875 -22.062 1 15.323 1490 ARG A C 1
ATOM 666 O O . ARG B 2 11 ? -9.175 20.842 -22.213 1 15.955 1490 ARG A O 1
ATOM 674 N N . VAL B 2 12 ? -8.849 18.685 -21.607 1 12.91 1491 VAL A N 1
ATOM 675 C CA . VAL B 2 12 ? -10.252 18.348 -21.48 1 12.605 1491 VAL A CA 1
ATOM 676 C C . VAL B 2 12 ? -10.412 17.425 -20.284 1 11.477 1491 VAL A C 1
ATOM 677 O O . VAL B 2 12 ? -9.481 16.946 -19.702 1 11.247 1491 VAL A O 1
ATOM 681 N N . VAL B 2 13 ? -11.68 17.136 -19.995 1 11.685 1492 VAL A N 1
ATOM 682 C CA A VAL B 2 13 ? -12.072 16.08 -19.098 0.55 10.581 1492 VAL A CA 1
ATOM 683 C CA B VAL B 2 13 ? -11.99 16.012 -19.136 0.45 11.609 1492 VAL A CA 1
ATOM 684 C C . VAL B 2 13 ? -13.003 15.175 -19.892 1 11.521 1492 VAL A C 1
ATOM 685 O O . VAL B 2 13 ? -13.93 15.707 -20.494 1 13.913 1492 VAL A O 1
ATOM 692 N N . ALA B 2 14 ? -12.783 13.86 -19.88 1 10.494 1493 ALA A N 1
ATOM 693 C CA . ALA B 2 14 ? -13.487 13 -20.812 1 10.999 1493 ALA A CA 1
ATOM 694 C C . ALA B 2 14 ? -13.736 11.645 -20.194 1 10.715 1493 ALA A C 1
ATOM 695 O O . ALA B 2 14 ? -12.944 11.142 -19.424 1 10.429 1493 ALA A O 1
ATOM 697 N N . LYS B 2 15 ? -14.827 11.05 -20.644 1 11.937 1494 LYS A N 1
ATOM 698 C CA . LYS B 2 15 ? -15.154 9.697 -20.232 1 11.783 1494 LYS A CA 1
ATOM 699 C C . LYS B 2 15 ? -15.082 8.761 -21.434 1 12.415 1494 LYS A C 1
ATOM 700 O O . LYS B 2 15 ? -15.194 9.175 -22.596 1 13.903 1494 LYS A O 1
ATOM 706 N N . TRP B 2 16 ? -14.967 7.47 -21.169 1 12.524 1495 TRP A N 1
ATOM 707 C CA . TRP B 2 16 ? -14.878 6.492 -22.265 1 13.129 1495 TRP A CA 1
ATOM 708 C C . TRP B 2 16 ? -15.922 5.392 -22.15 1 13.318 1495 TRP A C 1
ATOM 709 O O . TRP B 2 16 ? -15.868 4.392 -22.898 1 14.136 1495 TRP A O 1
ATOM 720 N N . SER B 2 17 ? -16.918 5.577 -21.301 1 12.991 1496 SER A N 1
ATOM 721 C CA . SER B 2 17 ? -18.027 4.643 -21.186 1 13.899 1496 SER A CA 1
ATOM 722 C C . SER B 2 17 ? -19.307 5.425 -20.96 1 14.674 1496 SER A C 1
ATOM 723 O O . SER B 2 17 ? -19.28 6.572 -20.476 1 15.538 1496 SER A O 1
ATOM 726 N N . SER B 2 18 ? -20.45 4.822 -21.262 1 14.933 1497 SER A N 1
ATOM 727 C CA . SER B 2 18 ? -21.705 5.545 -21.252 1 16.973 1497 SER A CA 1
ATOM 728 C C . SER B 2 18 ? -22.006 6.086 -19.85 1 16.522 1497 SER A C 1
ATOM 729 O O . SER B 2 18 ? -22.537 7.198 -19.748 1 18.423 1497 SER A O 1
ATOM 732 N N . ASN B 2 19 ? -21.719 5.322 -18.807 1 16.511 1498 ASN A N 1
ATOM 733 C CA . ASN B 2 19 ? -22.066 5.733 -17.449 1 18.756 1498 ASN A CA 1
ATOM 734 C C . ASN B 2 19 ? -20.839 6.084 -16.61 1 18.302 1498 ASN A C 1
ATOM 735 O O . ASN B 2 19 ? -20.934 6.148 -15.39 1 21.5 1498 ASN A O 1
ATOM 740 N N . GLY B 2 20 ? -19.703 6.285 -17.264 1 15.724 1499 GLY A N 1
ATOM 741 C CA . GLY B 2 20 ? -18.418 6.356 -16.57 1 15.211 1499 GLY A CA 1
ATOM 742 C C . GLY B 2 20 ? -18.101 7.727 -15.982 1 12.473 1499 GLY A C 1
ATOM 743 O O . GLY B 2 20 ? -18.836 8.698 -16.167 1 13.83 1499 GLY A O 1
ATOM 744 N N . TYR B 2 21 ? -16.933 7.78 -15.342 1 11.322 1500 TYR A N 1
ATOM 745 C CA . TYR B 2 21 ? -16.363 9.021 -14.829 1 10.134 1500 TYR A CA 1
ATOM 746 C C . TYR B 2 21 ? -15.524 9.681 -15.881 1 10.453 1500 TYR A C 1
ATOM 747 O O . TYR B 2 21 ? -14.975 9.034 -16.779 1 11.864 1500 TYR A O 1
ATOM 756 N N . PHE B 2 22 ? -15.49 10.994 -15.809 1 9.79 1501 PHE A N 1
ATOM 757 C CA . PHE B 2 22 ? -14.649 11.815 -16.65 1 10.121 1501 PHE A CA 1
ATOM 758 C C . PHE B 2 22 ? -13.308 12.045 -15.974 1 10.137 1501 PHE A C 1
ATOM 759 O O . PHE B 2 22 ? -13.281 12.432 -14.8 1 10.602 1501 PHE A O 1
ATOM 767 N N . TYR B 2 23 ? -12.235 11.899 -16.736 1 9.809 1502 TYR A N 1
ATOM 768 C CA . TYR B 2 23 ? -10.872 12.041 -16.311 1 10.385 1502 TYR A CA 1
ATOM 769 C C . TYR B 2 23 ? -10.148 13.092 -17.131 1 10.879 1502 TYR A C 1
ATOM 770 O O . TYR B 2 23 ? -10.454 13.315 -18.306 1 10.25 1502 TYR A O 1
ATOM 779 N N A SER B 2 24 ? -9.204 13.818 -16.523 0.5 10.474 1503 SER A N 1
ATOM 780 N N B SER B 2 24 ? -9.104 13.675 -16.521 0.5 10.79 1503 SER A N 1
ATOM 781 C CA A SER B 2 24 ? -8.488 14.839 -17.258 0.5 11.144 1503 SER A CA 1
ATOM 782 C CA B SER B 2 24 ? -8.263 14.699 -17.114 0.5 11.349 1503 SER A CA 1
ATOM 783 C C A SER B 2 24 ? -7.5 14.193 -18.236 0.5 11.481 1503 SER A C 1
ATOM 784 C C B SER B 2 24 ? -7.385 14.143 -18.236 0.5 11.245 1503 SER A C 1
ATOM 785 O O A SER B 2 24 ? -6.943 13.139 -18.014 0.5 12.38 1503 SER A O 1
ATOM 786 O O B SER B 2 24 ? -6.667 13.182 -18.034 0.5 12.162 1503 SER A O 1
ATOM 791 N N . GLY B 2 25 ? -7.355 14.887 -19.335 1 11.385 1504 GLY A N 1
ATOM 792 C CA . GLY B 2 25 ? -6.411 14.553 -20.395 1 12.509 1504 GLY A CA 1
ATOM 793 C C . GLY B 2 25 ? -6.373 15.644 -21.433 1 11.883 1504 GLY A C 1
ATOM 794 O O . GLY B 2 25 ? -6.758 16.749 -21.187 1 12.62 1504 GLY A O 1
ATOM 795 N N . LYS B 2 26 ? -5.81 15.24 -22.591 1 13.169 1505 LYS A N 1
ATOM 796 C CA . LYS B 2 26 ? -5.646 16.134 -23.719 1 13.716 1505 LYS A CA 1
ATOM 797 C C . LYS B 2 26 ? -6.053 15.425 -24.996 1 13.031 1505 LYS A C 1
ATOM 798 O O . LYS B 2 26 ? -5.856 14.234 -25.165 1 13.693 1505 LYS A O 1
ATOM 804 N N . ILE B 2 27 ? -6.666 16.182 -25.888 1 13.32 1506 ILE A N 1
ATOM 805 C CA . ILE B 2 27 ? -6.939 15.657 -27.222 1 14.012 1506 ILE A CA 1
ATOM 806 C C . ILE B 2 27 ? -5.641 15.63 -28.038 1 14.102 1506 ILE A C 1
ATOM 807 O O . ILE B 2 27 ? -4.991 16.652 -28.178 1 15.182 1506 ILE A O 1
ATOM 812 N N . THR B 2 28 ? -5.312 14.477 -28.601 1 15.028 1507 THR A N 1
ATOM 813 C CA . THR B 2 28 ? -4.139 14.362 -29.453 1 17.052 1507 THR A CA 1
ATOM 814 C C . THR B 2 28 ? -4.527 14.295 -30.929 1 17.901 1507 THR A C 1
ATOM 815 O O . THR B 2 28 ? -3.667 14.544 -31.791 1 20.947 1507 THR A O 1
ATOM 819 N N . ARG B 2 29 ? -5.77 13.952 -31.279 1 17.549 1508 ARG A N 1
ATOM 820 C CA . ARG B 2 29 ? -6.14 13.892 -32.694 1 18.98 1508 ARG A CA 1
ATOM 821 C C . ARG B 2 29 ? -7.651 13.872 -32.85 1 18.967 1508 ARG A C 1
ATOM 822 O O . ARG B 2 29 ? -8.322 13.244 -32.033 1 18.343 1508 ARG A O 1
ATOM 830 N N . ASP B 2 30 ? -8.153 14.526 -33.903 1 19.211 1509 ASP A N 1
ATOM 831 C CA . ASP B 2 30 ? -9.528 14.395 -34.354 1 19.71 1509 ASP A CA 1
ATOM 832 C C . ASP B 2 30 ? -9.556 13.214 -35.319 1 18.467 1509 ASP A C 1
ATOM 833 O O . ASP B 2 30 ? -8.89 13.265 -36.346 1 21.278 1509 ASP A O 1
ATOM 838 N N . VAL B 2 31 ? -10.253 12.133 -34.977 1 16.596 1510 VAL A N 1
ATOM 839 C CA . VAL B 2 31 ? -10.193 10.946 -35.821 1 15.667 1510 VAL A CA 1
ATOM 840 C C . VAL B 2 31 ? -11.571 10.677 -36.414 1 16.649 1510 VAL A C 1
ATOM 841 O O . VAL B 2 31 ? -12.468 11.521 -36.301 1 18.64 1510 VAL A O 1
ATOM 845 N N . GLY B 2 32 ? -11.71 9.582 -37.154 1 17.964 1511 GLY A N 1
ATOM 846 C CA . GLY B 2 32 ? -13.009 9.318 -37.761 1 21.148 1511 GLY A CA 1
ATOM 847 C C . GLY B 2 32 ? -14.2 9.15 -36.81 1 24.688 1511 GLY A C 1
ATOM 848 O O . GLY B 2 32 ? -14.068 8.97 -35.59 1 22.229 1511 GLY A O 1
ATOM 849 N N . ALA B 2 33 ? -15.406 9.277 -37.383 1 23.78 1512 ALA A N 1
ATOM 850 C CA . ALA B 2 33 ? -16.576 8.641 -36.804 1 25.091 1512 ALA A CA 1
ATOM 851 C C . ALA B 2 33 ? -16.924 9.293 -35.468 1 24.301 1512 ALA A C 1
ATOM 852 O O . ALA B 2 33 ? -17.268 8.604 -34.522 1 28.042 1512 ALA A O 1
ATOM 854 N N . GLY B 2 34 ? -16.781 10.614 -35.413 1 24.507 1513 GLY A N 1
ATOM 855 C CA . GLY B 2 34 ? -17.205 11.407 -34.27 1 23.951 1513 GLY A CA 1
ATOM 856 C C . GLY B 2 34 ? -16.305 11.277 -33.041 1 22.318 1513 GLY A C 1
ATOM 857 O O . GLY B 2 34 ? -16.719 11.678 -31.956 1 24.578 1513 GLY A O 1
ATOM 858 N N . LYS B 2 35 ? -15.091 10.768 -33.198 1 18.819 1514 LYS A N 1
ATOM 859 C CA . LYS B 2 35 ? -14.232 10.465 -32.068 1 17.108 1514 LYS A CA 1
ATOM 860 C C . LYS B 2 35 ? -12.96 11.296 -32.094 1 15.528 1514 LYS A C 1
ATOM 861 O O . LYS B 2 35 ? -12.587 11.933 -33.099 1 16.234 1514 LYS A O 1
ATOM 867 N N . TYR B 2 36 ? -12.319 11.321 -30.925 1 14.9 1515 TYR A N 1
ATOM 868 C CA . TYR B 2 36 ? -11.076 12.036 -30.7 1 15.122 1515 TYR A CA 1
ATOM 869 C C . TYR B 2 36 ? -10.167 11.093 -29.961 1 16.18 1515 TYR A C 1
ATOM 870 O O . TYR B 2 36 ? -10.588 10.408 -29.023 1 16.375 1515 TYR A O 1
ATOM 879 N N . LYS B 2 37 ? -8.9 11.101 -30.298 1 15.411 1516 LYS A N 1
ATOM 880 C CA . LYS B 2 37 ? -7.906 10.371 -29.567 1 17.294 1516 LYS A CA 1
ATOM 881 C C . LYS B 2 37 ? -7.548 11.203 -28.34 1 15.38 1516 LYS A C 1
ATOM 882 O O . LYS B 2 37 ? -7.199 12.36 -28.483 1 16.382 1516 LYS A O 1
ATOM 888 N N . LEU B 2 38 ? -7.528 10.561 -27.187 1 14.601 1517 LEU A N 1
ATOM 889 C CA A LEU B 2 38 ? -7.35 11.273 -25.947 0.5 16.379 1517 LEU A CA 1
ATOM 890 C CA B LEU B 2 38 ? -7.423 11.223 -25.893 0.5 15.251 1517 LEU A CA 1
ATOM 891 C C . LEU B 2 38 ? -6.197 10.623 -25.216 1 15.552 1517 LEU A C 1
ATOM 892 O O . LEU B 2 38 ? -6.14 9.403 -25.097 1 21.297 1517 LEU A O 1
ATOM 901 N N . LEU B 2 39 ? -5.243 11.417 -24.763 1 14.853 1518 LEU A N 1
ATOM 902 C CA . LEU B 2 39 ? -4.208 10.963 -23.863 1 15.252 1518 LEU A CA 1
ATOM 903 C C . LEU B 2 39 ? -4.59 11.464 -22.476 1 14.341 1518 LEU A C 1
ATOM 904 O O . LEU B 2 39 ? -4.556 12.637 -22.198 1 14.501 1518 LEU A O 1
ATOM 909 N N . PHE B 2 40 ? -4.896 10.52 -21.607 1 15.228 1519 PHE A N 1
ATOM 910 C CA . PHE B 2 40 ? -5.244 10.884 -20.245 1 15.282 1519 PHE A CA 1
ATOM 911 C C . PHE B 2 40 ? -3.981 11.136 -19.449 1 17.289 1519 PHE A C 1
ATOM 912 O O . PHE B 2 40 ? -2.901 10.619 -19.76 1 18.733 1519 PHE A O 1
ATOM 920 N N . ASP B 2 41 ? -4.091 11.988 -18.446 1 17.84 1520 ASP A N 1
ATOM 921 C CA . ASP B 2 41 ? -2.945 12.421 -17.656 1 20.471 1520 ASP A CA 1
ATOM 922 C C . ASP B 2 41 ? -2.204 11.289 -16.956 1 24.331 1520 ASP A C 1
ATOM 923 O O . ASP B 2 41 ? -1.037 11.468 -16.62 1 26.967 1520 ASP A O 1
ATOM 928 N N . ASP B 2 42 ? -2.878 10.171 -16.693 1 24.481 1521 ASP A N 1
ATOM 929 C CA . ASP B 2 42 ? -2.246 9.063 -15.988 1 28.924 1521 ASP A CA 1
ATOM 930 C C . ASP B 2 42 ? -1.615 8.09 -16.994 1 27.36 1521 ASP A C 1
ATOM 931 O O . ASP B 2 42 ? -1.075 7.05 -16.591 1 27.71 1521 ASP A O 1
ATOM 936 N N . GLY B 2 43 ? -1.653 8.443 -18.294 1 24.769 1522 GLY A N 1
ATOM 937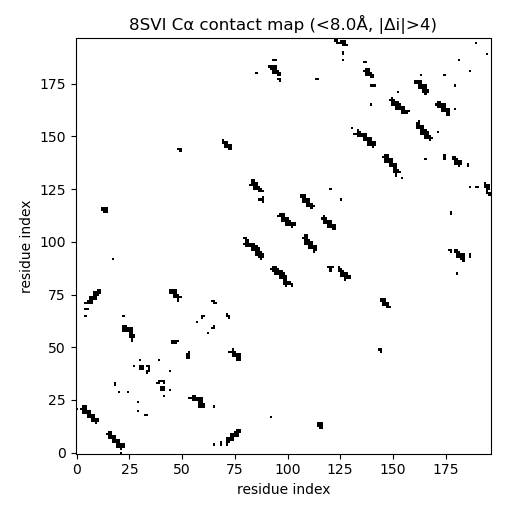 C CA . GLY B 2 43 ? -0.947 7.707 -19.34 1 23.199 1522 GLY A CA 1
ATOM 938 C C . GLY B 2 43 ? -1.827 6.858 -20.262 1 21.244 1522 GLY A C 1
ATOM 939 O O . GLY B 2 43 ? -1.355 6.348 -21.267 1 24.023 1522 GLY A O 1
ATOM 940 N N . TYR B 2 44 ? -3.08 6.605 -19.902 1 20.697 1523 TYR A N 1
ATOM 941 C CA . TYR B 2 44 ? -3.979 5.823 -20.714 1 18.707 1523 TYR A CA 1
ATOM 942 C C . TYR B 2 44 ? -4.361 6.583 -21.987 1 18.618 1523 TYR A C 1
ATOM 943 O O . TYR B 2 44 ? -4.692 7.764 -21.915 1 18.605 1523 TYR A O 1
ATOM 952 N N . GLU B 2 45 ? -4.327 5.941 -23.15 1 19.159 1524 GLU A N 1
ATOM 953 C CA . GLU B 2 45 ? -4.725 6.595 -24.392 1 20.346 1524 GLU A CA 1
ATOM 954 C C . GLU B 2 45 ? -5.814 5.773 -25.043 1 20.062 1524 GLU A C 1
ATOM 955 O O . GLU B 2 45 ? -5.7 4.544 -25.108 1 21.184 1524 GLU A O 1
ATOM 961 N N . CYS B 2 46 ? -6.891 6.418 -25.489 1 18.671 1525 CYS A N 1
ATOM 962 C CA . CYS B 2 46 ? -7.942 5.728 -26.208 1 18.073 1525 CYS A CA 1
ATOM 963 C C . CYS B 2 46 ? -8.758 6.735 -26.994 1 17.685 1525 CYS A C 1
ATOM 964 O O . CYS B 2 46 ? -8.626 7.948 -26.801 1 18.62 1525 CYS A O 1
ATOM 967 N N . ASP B 2 47 ? -9.518 6.25 -27.972 1 18.139 1526 ASP A N 1
ATOM 968 C CA . ASP B 2 47 ? -10.454 7.077 -28.696 1 18.646 1526 ASP A CA 1
ATOM 969 C C . ASP B 2 47 ? -11.715 7.244 -27.859 1 18.489 1526 ASP A C 1
ATOM 970 O O . ASP B 2 47 ? -12.171 6.305 -27.204 1 21.101 1526 ASP A O 1
ATOM 975 N N . VAL B 2 48 ? -12.281 8.459 -27.881 1 15.715 1527 VAL A N 1
ATOM 976 C CA A VAL B 2 48 ? -13.499 8.711 -27.123 0.5 14.746 1527 VAL A CA 1
ATOM 977 C CA B VAL B 2 48 ? -13.428 8.838 -27.076 0.5 14.887 1527 VAL A CA 1
ATOM 978 C C . VAL B 2 48 ? -14.448 9.493 -28.008 1 14.322 1527 VAL A C 1
ATOM 979 O O . VAL B 2 48 ? -14.066 10.243 -28.909 1 16.851 1527 VAL A O 1
ATOM 986 N N . LEU B 2 49 ? -15.735 9.316 -27.737 1 15.352 1528 LEU A N 1
ATOM 987 C CA . LEU B 2 49 ? -16.731 10.033 -28.525 1 15.597 1528 LEU A CA 1
ATOM 988 C C . LEU B 2 49 ? -16.725 11.519 -28.171 1 14.875 1528 LEU A C 1
ATOM 989 O O . LEU B 2 49 ? -16.554 11.896 -27.015 1 14.507 1528 LEU A O 1
ATOM 994 N N . GLY B 2 50 ? -16.98 12.398 -29.145 1 15.229 1529 GLY A N 1
ATOM 995 C CA . GLY B 2 50 ? -17.03 13.826 -28.889 1 14.984 1529 GLY A CA 1
ATOM 996 C C . GLY B 2 50 ? -18.048 14.193 -27.821 1 15.212 1529 GLY A C 1
ATOM 997 O O . GLY B 2 50 ? -17.807 15.111 -27.031 1 15.919 1529 GLY A O 1
ATOM 998 N N . LYS B 2 51 ? -19.146 13.442 -27.728 1 16.138 1530 LYS A N 1
ATOM 999 C CA . LYS B 2 51 ? -20.176 13.779 -26.762 1 18.661 1530 LYS A CA 1
ATOM 1000 C C . LYS B 2 51 ? -19.673 13.575 -25.333 1 19.001 1530 LYS A C 1
ATOM 1001 O O . LYS B 2 51 ? -20.299 14.072 -24.408 1 21.71 1530 LYS A O 1
ATOM 1007 N N . ASP B 2 52 ? -18.563 12.856 -25.177 1 15.913 1531 ASP A N 1
ATOM 1008 C CA . ASP B 2 52 ? -18.065 12.486 -23.866 1 15.363 1531 ASP A CA 1
ATOM 1009 C C . ASP B 2 52 ? -16.911 13.377 -23.41 1 12.891 1531 ASP A C 1
ATOM 1010 O O . ASP B 2 52 ? -16.266 13.036 -22.422 1 13.653 1531 ASP A O 1
ATOM 1015 N N . ILE B 2 53 ? -16.709 14.486 -24.08 1 12.51 1532 ILE A N 1
ATOM 1016 C CA . ILE B 2 53 ? -15.613 15.402 -23.802 1 12.361 1532 ILE A CA 1
ATOM 1017 C C . ILE B 2 53 ? -16.165 16.728 -23.313 1 12.699 1532 ILE A C 1
ATOM 1018 O O . ILE B 2 53 ? -17.089 17.3 -23.912 1 14.453 1532 ILE A O 1
ATOM 1023 N N . LEU B 2 54 ? -15.557 17.228 -22.247 1 11.904 1533 LEU A N 1
ATOM 1024 C CA . LEU B 2 54 ? -15.821 18.554 -21.714 1 11.852 1533 LEU A CA 1
ATOM 1025 C C . LEU B 2 54 ? -14.556 19.372 -21.903 1 12.885 1533 LEU A C 1
ATOM 1026 O O . LEU B 2 54 ? -13.464 19.005 -21.487 1 13.428 1533 LEU A O 1
ATOM 1031 N N . LEU B 2 55 ? -14.751378 20.516202 -22.557076 1 14.745 1534 LEU A N 1
ATOM 1032 C CA . LEU B 2 55 ? -13.61393 21.409055 -22.878765 1 16.07 1534 LEU A CA 1
ATOM 1033 C C . LEU B 2 55 ? -13.556189 22.435662 -21.766019 1 18.229 1534 LEU A C 1
ATOM 1034 O O . LEU B 2 55 ? -13.930486 23.565219 -22.020653 1 21.483 1534 LEU A O 1
ATOM 1039 N N . CYS B 2 56 ? -13.287077 21.999548 -20.553033 1 19.901 1535 CYS A N 1
ATOM 1040 C CA . CYS B 2 56 ? -13.13855 23.004001 -19.475909 1 22.193 1535 CYS A CA 1
ATOM 1041 C C . CYS B 2 56 ? -11.78003 22.775345 -18.845899 1 21.017 1535 CYS A C 1
ATOM 1042 O O . CYS B 2 56 ? -11.431846 21.651625 -18.493255 1 21.412 1535 CYS A O 1
ATOM 1045 N N . ASP B 2 57 ? -11.038867 23.84938 -18.79372 1 19.421 1536 ASP A N 1
ATOM 1046 C CA . ASP B 2 57 ? -9.6759844 23.770887 -18.280444 1 18.192 1536 ASP A CA 1
ATOM 1047 C C . ASP B 2 57 ? -9.2909501 25.178363 -17.832575 1 18.245 1536 ASP A C 1
ATOM 1048 O O . ASP B 2 57 ? -9.09022 26.049418 -18.6777 1 19.789 1536 ASP A O 1
ATOM 1053 N N . PRO B 2 58 ? -9.1354247 25.440274 -16.538923 1 14.408 1537 PRO A N 1
ATOM 1054 C CA . PRO B 2 58 ? -9.3965265 24.454542 -15.518533 1 14.265 1537 PRO A CA 1
ATOM 1055 C C . PRO B 2 58 ? -10.891402 24.284465 -15.23528 1 13.674 1537 PRO A C 1
ATOM 1056 O O . PRO B 2 58 ? -11.692467 25.058693 -15.705502 1 15.18 1537 PRO A O 1
ATOM 1060 N N . ILE B 2 59 ? -11.207987 23.256237 -14.455466 1 13.138 1538 ILE A N 1
ATOM 1061 C CA . ILE B 2 59 ? -12.606289 23.100288 -13.98041 1 12.535 1538 ILE A CA 1
ATOM 1062 C C . ILE B 2 59 ? -12.935553 24.347912 -13.164664 1 13.472 1538 ILE A C 1
ATOM 1063 O O . ILE B 2 59 ? -12.141037 24.744891 -12.32653 1 13.644 1538 ILE A O 1
ATOM 1068 N N . PRO B 2 60 ? -14.074 25.012 -13.42 1 12.417 1539 PRO A N 1
ATOM 1069 C CA . PRO B 2 60 ? -14.327 26.284 -12.782 1 12.742 1539 PRO A CA 1
ATOM 1070 C C . PRO B 2 60 ? -14.68 26.219 -11.309 1 11.321 1539 PRO A C 1
ATOM 1071 O O . PRO B 2 60 ? -15.072 25.196 -10.751 1 10.397 1539 PRO A O 1
ATOM 1075 N N . LEU B 2 61 ? -14.53 27.354 -10.656 1 11.656 1540 LEU A N 1
ATOM 1076 C CA . LEU B 2 61 ? -14.922 27.527 -9.282 1 11.069 1540 LEU A CA 1
ATOM 1077 C C . LEU B 2 61 ? -16.338 27.074 -9.023 1 11.401 1540 LEU A C 1
ATOM 1078 O O . LEU B 2 61 ? -17.232 27.304 -9.836 1 11.753 1540 LEU A O 1
ATOM 1083 N N . ASP B 2 62 ? -16.526 26.427 -7.887 1 10.309 1541 ASP A N 1
ATOM 1084 C CA . ASP B 2 62 ? -17.785 25.946 -7.364 1 11.001 1541 ASP A CA 1
ATOM 1085 C C . ASP B 2 62 ? -18.35 24.772 -8.143 1 11.035 1541 ASP A C 1
ATOM 1086 O O . ASP B 2 62 ? -19.452 24.331 -7.835 1 12.615 1541 ASP A O 1
ATOM 1091 N N . THR B 2 63 ? -17.561 24.171 -9.002 1 10.005 1542 THR A N 1
ATOM 1092 C CA . THR B 2 63 ? -17.964 22.927 -9.621 1 9.332 1542 THR A CA 1
ATOM 1093 C C . THR B 2 63 ? -17.912 21.811 -8.588 1 9.104 1542 THR A C 1
ATOM 1094 O O . THR B 2 63 ? -16.938 21.664 -7.871 1 8.825 1542 THR A O 1
ATOM 1098 N N . GLU B 2 64 ? -18.95 20.984 -8.546 1 9.185 1543 GLU A N 1
ATOM 1099 C CA . GLU B 2 64 ? -18.906 19.737 -7.794 1 9.261 1543 GLU A CA 1
ATOM 1100 C C . GLU B 2 64 ? -18.12 18.705 -8.577 1 8.924 1543 GLU A C 1
ATOM 1101 O O . GLU B 2 64 ? -18.413 18.405 -9.724 1 9.733 1543 GLU A O 1
ATOM 1107 N N . VAL B 2 65 ? -17.139 18.113 -7.91 1 8.453 1544 VAL A N 1
ATOM 1108 C CA . VAL B 2 65 ? -16.209 17.155 -8.471 1 8.453 1544 VAL A CA 1
ATOM 1109 C C . VAL B 2 65 ? -16.066 15.99 -7.512 1 8.531 1544 VAL A C 1
ATOM 1110 O O . VAL B 2 65 ? -16.612 16.001 -6.422 1 9.48 1544 VAL A O 1
ATOM 1114 N N . THR B 2 66 ? -15.278 15.008 -7.933 1 8.801 1545 THR A N 1
ATOM 1115 C CA . THR B 2 66 ? -14.883 13.897 -7.109 1 9.387 1545 THR A CA 1
ATOM 1116 C C . THR B 2 66 ? -13.377 13.892 -7.025 1 10.465 1545 THR A C 1
ATOM 1117 O O . THR B 2 66 ? -12.725 14.019 -8.045 1 12.581 1545 THR A O 1
ATOM 1121 N N . ALA B 2 67 ? -12.803 13.767 -5.855 1 9.218 1546 ALA A N 1
ATOM 1122 C CA . ALA B 2 67 ? -11.377 13.947 -5.705 1 9.41 1546 ALA A CA 1
ATOM 1123 C C . ALA B 2 67 ? -10.796 12.857 -4.805 1 9.564 1546 ALA A C 1
ATOM 1124 O O . ALA B 2 67 ? -11.445 12.416 -3.863 1 10.05 1546 ALA A O 1
ATOM 1126 N N . LEU B 2 68 ? -9.591 12.43 -5.111 1 9.302 1547 LEU A N 1
ATOM 1127 C CA . LEU B 2 68 ? -8.903 11.371 -4.388 1 9.596 1547 LEU A CA 1
ATOM 1128 C C . LEU B 2 68 ? -8.167 11.943 -3.2 1 9.602 1547 LEU A C 1
ATOM 1129 O O . LEU B 2 68 ? -7.184 12.672 -3.383 1 11.734 1547 LEU A O 1
ATOM 1134 N N . SER B 2 69 ? -8.602 11.638 -2.012 1 10.735 1548 SER A N 1
ATOM 1135 C CA . SER B 2 69 ? -7.96 12.085 -0.782 1 12.605 1548 SER A CA 1
ATOM 1136 C C . SER B 2 69 ? -6.736 11.212 -0.48 1 11.871 1548 SER A C 1
ATOM 1137 O O . SER B 2 69 ? -6.501 10.18 -1.084 1 11.145 1548 SER A O 1
ATOM 1140 N N . GLU B 2 70 ? -5.93 11.704 0.482 1 12.762 1549 GLU A N 1
ATOM 1141 C CA . GLU B 2 70 ? -4.707 11.03 0.876 1 13.211 1549 GLU A CA 1
ATOM 1142 C C . GLU B 2 70 ? -4.959 9.616 1.363 1 13.04 1549 GLU A C 1
ATOM 1143 O O . GLU B 2 70 ? -4.094 8.748 1.197 1 14.577 1549 GLU A O 1
ATOM 1149 N N . ASP B 2 71 ? -6.148 9.417 1.938 1 11.772 1550 ASP A N 1
ATOM 1150 C CA . ASP B 2 71 ? -6.53 8.113 2.449 1 12.656 1550 ASP A CA 1
ATOM 1151 C C . ASP B 2 71 ? -6.972 7.124 1.373 1 11.282 1550 ASP A C 1
ATOM 1152 O O . ASP B 2 71 ? -7.382 6.023 1.714 1 11.741 1550 ASP A O 1
ATOM 1157 N N . GLU B 2 72 ? -6.872 7.529 0.11 1 10.486 1551 GLU A N 1
ATOM 1158 C CA . GLU B 2 72 ? -7.129 6.672 -1.045 1 9.673 1551 GLU A CA 1
ATOM 1159 C C . GLU B 2 72 ? -8.622 6.396 -1.237 1 9.666 1551 GLU A C 1
ATOM 1160 O O . GLU B 2 72 ? -8.991 5.445 -1.922 1 10.435 1551 GLU A O 1
ATOM 1166 N N . TYR B 2 73 ? -9.455 7.318 -0.774 1 9.269 1552 TYR A N 1
ATOM 1167 C CA . TYR B 2 73 ? -10.875 7.324 -1.122 1 9.654 1552 TYR A CA 1
ATOM 1168 C C . TYR B 2 73 ? -11.191 8.507 -2.019 1 9.551 1552 TYR A C 1
ATOM 1169 O O . TYR B 2 73 ? -10.78 9.656 -1.756 1 10.196 1552 TYR A O 1
ATOM 1178 N N . PHE B 2 74 ? -11.937 8.244 -3.061 1 9.336 1553 PHE A N 1
ATOM 1179 C CA . PHE B 2 74 ? -12.647 9.261 -3.804 1 10.138 1553 PHE A CA 1
ATOM 1180 C C . PHE B 2 74 ? -13.903 9.679 -3.063 1 10.612 1553 PHE A C 1
ATOM 1181 O O . PHE B 2 74 ? -14.662 8.85 -2.537 1 12.088 1553 PHE A O 1
ATOM 1189 N N . SER B 2 75 ? -14.195 10.98 -3.04 1 9.897 1554 SER A N 1
ATOM 1190 C CA . SER B 2 75 ? -15.458 11.476 -2.524 1 9.778 1554 SER A CA 1
ATOM 1191 C C . SER B 2 75 ? -15.711 12.832 -3.181 1 9.268 1554 SER A C 1
ATOM 1192 O O . SER B 2 75 ? -14.784 13.49 -3.683 1 9.397 1554 SER A O 1
ATOM 1195 N N . ALA B 2 76 ? -16.939 13.277 -3.059 1 9.863 1555 ALA A N 1
ATOM 1196 C CA . ALA B 2 76 ? -17.331 14.564 -3.638 1 9.586 1555 ALA A CA 1
ATOM 1197 C C . ALA B 2 76 ? -16.754 15.751 -2.897 1 9.346 1555 ALA A C 1
ATOM 1198 O O . ALA B 2 76 ? -16.599 15.722 -1.693 1 10.734 1555 ALA A O 1
ATOM 1200 N N . GLY B 2 77 ? -16.492 16.784 -3.663 1 9.008 1556 GLY A N 1
ATOM 1201 C CA . GLY B 2 77 ? -16.119 18.069 -3.087 1 9.154 1556 GLY A CA 1
ATOM 1202 C C . GLY B 2 77 ? -16.418 19.17 -4.097 1 9.28 1556 GLY A C 1
ATOM 1203 O O . GLY B 2 77 ? -16.992 18.916 -5.144 1 9.541 1556 GLY A O 1
ATOM 1204 N N . VAL B 2 78 ? -16.068 20.388 -3.696 1 8.931 1557 VAL A N 1
ATOM 1205 C CA . VAL B 2 78 ? -16.319 21.55 -4.527 1 8.433 1557 VAL A CA 1
ATOM 1206 C C . VAL B 2 78 ? -15.007 22.276 -4.783 1 8.648 1557 VAL A C 1
ATOM 1207 O O . VAL B 2 78 ? -14.229 22.534 -3.869 1 8.856 1557 VAL A O 1
ATOM 1211 N N . VAL B 2 79 ? -14.815 22.678 -6.034 1 8.339 1558 VAL A N 1
ATOM 1212 C CA . VAL B 2 79 ? -13.631 23.436 -6.422 1 8.863 1558 VAL A CA 1
ATOM 1213 C C . VAL B 2 79 ? -13.704 24.84 -5.847 1 9.029 1558 VAL A C 1
ATOM 1214 O O . VAL B 2 79 ? -14.66 25.576 -6.059 1 9.436 1558 VAL A O 1
ATOM 1218 N N . LYS B 2 80 ? -12.649 25.23 -5.156 1 8.955 1559 LYS A N 1
ATOM 1219 C CA . LYS B 2 80 ? -12.549 26.53 -4.517 1 9.854 1559 LYS A CA 1
ATOM 1220 C C . LYS B 2 80 ? -11.363 27.34 -5.019 1 10.616 1559 LYS A C 1
ATOM 1221 O O . LYS B 2 80 ? -11.242 28.529 -4.664 1 12.575 1559 LYS A O 1
ATOM 1227 N N . GLY B 2 81 ? -10.504 26.783 -5.827 1 10.955 1560 GLY A N 1
ATOM 1228 C CA . GLY B 2 81 ? -9.368 27.532 -6.299 1 11.816 1560 GLY A CA 1
ATOM 1229 C C . GLY B 2 81 ? -8.45 26.618 -7.086 1 10.918 1560 GLY A C 1
ATOM 1230 O O . GLY B 2 81 ? -8.648 25.404 -7.209 1 10.674 1560 GLY A O 1
ATOM 1231 N N . HIS B 2 82 ? -7.474 27.261 -7.724 1 10.939 1561 HIS A N 1
ATOM 1232 C CA A HIS B 2 82 ? -6.534 26.68 -8.661 0.43 10.885 1561 HIS A CA 1
ATOM 1233 C CA B HIS B 2 82 ? -6.462 26.512 -8.468 0.57 11.767 1561 HIS A CA 1
ATOM 1234 C C . HIS B 2 82 ? -5.152 27.276 -8.394 1 11.729 1561 HIS A C 1
ATOM 1235 O O . HIS B 2 82 ? -5.079 28.468 -8.124 1 12.815 1561 HIS A O 1
ATOM 1248 N N . ARG B 2 83 ? -4.099 26.508 -8.603 1 10.831 1562 ARG A N 1
ATOM 1249 C CA . ARG B 2 83 ? -2.728 26.997 -8.532 1 13.198 1562 ARG A CA 1
ATOM 1250 C C . ARG B 2 83 ? -1.947 26.293 -9.617 1 13.039 1562 ARG A C 1
ATOM 1251 O O . ARG B 2 83 ? -1.999 25.066 -9.73 1 13.351 1562 ARG A O 1
ATOM 1259 N N . LYS B 2 84 ? -1.139 27.028 -10.38 1 14.417 1563 LYS A N 1
ATOM 1260 C CA . LYS B 2 84 ? -0.204 26.455 -11.321 1 17.744 1563 LYS A CA 1
ATOM 1261 C C . LYS B 2 84 ? 1.187 26.523 -10.711 1 19.967 1563 LYS A C 1
ATOM 1262 O O . LYS B 2 84 ? 1.588 27.604 -10.305 1 21.669 1563 LYS A O 1
ATOM 1268 N N . GLU B 2 85 ? 1.919 25.412 -10.649 1 19.186 1564 GLU A N 1
ATOM 1269 C CA . GLU B 2 85 ? 3.227 25.347 -10.017 1 23.504 1564 GLU A CA 1
ATOM 1270 C C . GLU B 2 85 ? 4.001 24.194 -10.656 1 26.299 1564 GLU A C 1
ATOM 1271 O O . GLU B 2 85 ? 3.453 23.106 -10.846 1 26.782 1564 GLU A O 1
ATOM 1277 N N . SER B 2 86 ? 5.281 24.427 -10.982 1 30.517 1565 SER A N 1
ATOM 1278 C CA . SER B 2 86 ? 6.117 23.427 -11.645 1 34.918 1565 SER A CA 1
ATOM 1279 C C . SER B 2 86 ? 5.487 22.908 -12.949 1 33.058 1565 SER A C 1
ATOM 1280 O O . SER B 2 86 ? 5.649 21.732 -13.277 1 37.365 1565 SER A O 1
ATOM 1283 N N . GLY B 2 87 ? 4.775 23.756 -13.7 1 31.047 1566 GLY A N 1
ATOM 1284 C CA . GLY B 2 87 ? 4.06 23.327 -14.897 1 31.618 1566 GLY A CA 1
ATOM 1285 C C . GLY B 2 87 ? 2.882 22.377 -14.639 1 31.853 1566 GLY A C 1
ATOM 1286 O O . GLY B 2 87 ? 2.386 21.751 -15.57 1 37.436 1566 GLY A O 1
ATOM 1287 N N . GLU B 2 88 ? 2.443 22.252 -13.383 1 24.886 1567 GLU A N 1
ATOM 1288 C CA . GLU B 2 88 ? 1.347 21.377 -12.995 1 23.114 1567 GLU A CA 1
ATOM 1289 C C . GLU B 2 88 ? 0.239 22.235 -12.413 1 17.938 1567 GLU A C 1
ATOM 1290 O O . GLU B 2 88 ? 0.509 23.283 -11.858 1 19.095 1567 GLU A O 1
ATOM 1296 N N . LEU B 2 89 ? -0.985 21.733 -12.462 1 14.206 1568 LEU A N 1
ATOM 1297 C CA . LEU B 2 89 ? -2.121 22.417 -11.868 1 13.045 1568 LEU A CA 1
ATOM 1298 C C . LEU B 2 89 ? -2.561 21.653 -10.653 1 11.091 1568 LEU A C 1
ATOM 1299 O O . LEU B 2 89 ? -2.698 20.417 -10.712 1 12.325 1568 LEU A O 1
ATOM 1304 N N . TYR B 2 90 ? -2.892 22.383 -9.597 1 9.947 1569 TYR A N 1
ATOM 1305 C CA . TYR B 2 90 ? -3.461 21.859 -8.376 1 10.162 1569 TYR A CA 1
ATOM 1306 C C . TYR B 2 90 ? -4.788 22.539 -8.152 1 9.769 1569 TYR A C 1
ATOM 1307 O O . TYR B 2 90 ? -4.921 23.757 -8.379 1 11.984 1569 TYR A O 1
ATOM 1316 N N . TYR B 2 91 ? -5.771 21.779 -7.716 1 8.864 1570 TYR A N 1
ATOM 1317 C CA . TYR B 2 91 ? -7.05 22.322 -7.339 1 9.093 1570 TYR A CA 1
ATOM 1318 C C . TYR B 2 91 ? -7.177 22.362 -5.831 1 8.929 1570 TYR A C 1
ATOM 1319 O O . TYR B 2 91 ? -6.785 21.416 -5.137 1 9.571 1570 TYR A O 1
ATOM 1328 N N . SER B 2 92 ? -7.78 23.419 -5.309 1 8.908 1571 SER A N 1
ATOM 1329 C CA . SER B 2 92 ? -8.203 23.481 -3.929 1 9.028 1571 SER A CA 1
ATOM 1330 C C . SER B 2 92 ? -9.634 23.024 -3.906 1 8.695 1571 SER A C 1
ATOM 1331 O O . SER B 2 92 ? -10.481 23.609 -4.572 1 10.509 1571 SER A O 1
ATOM 1334 N N . ILE B 2 93 ? -9.9 21.942 -3.202 1 9.52 1572 ILE A N 1
ATOM 1335 C CA A ILE B 2 93 ? -11.235 21.391 -3.169 0.5 9.477 1572 ILE A CA 1
ATOM 1336 C CA B ILE B 2 93 ? -11.192 21.248 -3.192 0.5 9.981 1572 ILE A CA 1
ATOM 1337 C C . ILE B 2 93 ? -11.666 21.219 -1.743 1 9.45 1572 ILE A C 1
ATOM 1338 O O . ILE B 2 93 ? -10.918 20.738 -0.88 1 10.106 1572 ILE A O 1
ATOM 1347 N N . GLU B 2 94 ? -12.885 21.654 -1.488 1 9.477 1573 GLU A N 1
ATOM 1348 C CA . GLU B 2 94 ? -13.46 21.574 -0.167 1 10.995 1573 GLU A CA 1
ATOM 1349 C C . GLU B 2 94 ? -14.302 20.322 -0.042 1 10.812 1573 GLU A C 1
ATOM 1350 O O . GLU B 2 94 ? -15.139 20.029 -0.88 1 11.291 1573 GLU A O 1
ATOM 1356 N N . LYS B 2 95 ? -14.053 19.568 1.012 1 12.143 1574 LYS A N 1
ATOM 1357 C CA . LYS B 2 95 ? -14.824 18.402 1.453 1 13.637 1574 LYS A CA 1
ATOM 1358 C C . LYS B 2 95 ? -15.102 18.568 2.942 1 16.265 1574 LYS A C 1
ATOM 1359 O O . LYS B 2 95 ? -14.189 18.862 3.719 1 17.069 1574 LYS A O 1
ATOM 1365 N N . GLU B 2 96 ? -16.373 18.44 3.31 1 17.893 1575 GLU A N 1
ATOM 1366 C CA . GLU B 2 96 ? -16.79 18.514 4.716 1 21.075 1575 GLU A CA 1
ATOM 1367 C C . GLU B 2 96 ? -16.196 19.761 5.376 1 22.22 1575 GLU A C 1
ATOM 1368 O O . GLU B 2 96 ? -15.775 19.756 6.535 1 23.685 1575 GLU A O 1
ATOM 1374 N N . GLY B 2 97 ? -16.203 20.858 4.625 1 17.895 1576 GLY A N 1
ATOM 1375 C CA . GLY B 2 97 ? -15.897 22.184 5.133 1 19.265 1576 GLY A CA 1
ATOM 1376 C C . GLY B 2 97 ? -14.402 22.483 5.098 1 18.83 1576 GLY A C 1
ATOM 1377 O O . GLY B 2 97 ? -14.012 23.608 5.39 1 23.249 1576 GLY A O 1
ATOM 1378 N N . GLN B 2 98 ? -13.593 21.489 4.706 1 17.324 1577 GLN A N 1
ATOM 1379 C CA . GLN B 2 98 ? -12.142 21.587 4.764 1 17.483 1577 GLN A CA 1
ATOM 1380 C C . GLN B 2 98 ? -11.547 21.546 3.358 1 14.354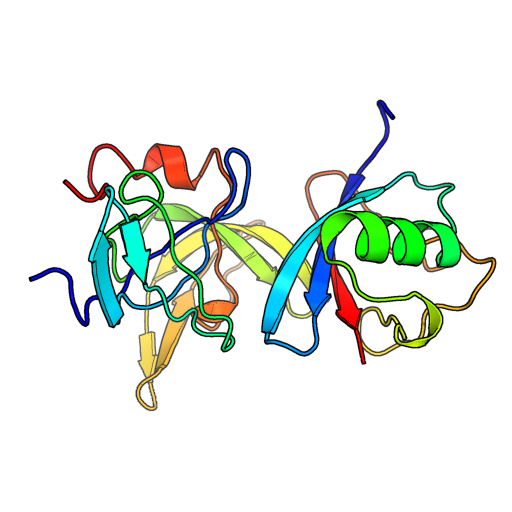 1577 GLN A C 1
ATOM 1381 O O . GLN B 2 98 ? -11.883 20.692 2.556 1 14.242 1577 GLN A O 1
ATOM 1387 N N . ARG B 2 99 ? -10.665 22.489 3.071 1 13.192 1578 ARG A N 1
ATOM 1388 C CA . ARG B 2 99 ? -9.968 22.513 1.791 1 12.859 1578 ARG A CA 1
ATOM 1389 C C . ARG B 2 99 ? -8.641 21.772 1.845 1 12.99 1578 ARG A C 1
ATOM 1390 O O . ARG B 2 99 ? -7.884 21.907 2.823 1 14.481 1578 ARG A O 1
ATOM 1398 N N . LYS B 2 100 ? -8.349 21.085 0.764 1 11.095 1579 LYS A N 1
ATOM 1399 C CA . LYS B 2 100 ? -7.032 20.491 0.522 1 11.145 1579 LYS A CA 1
ATOM 1400 C C . LYS B 2 100 ? -6.687 20.741 -0.92 1 10.395 1579 LYS A C 1
ATOM 1401 O O . LYS B 2 100 ? -7.539 21.04 -1.737 1 10.556 1579 LYS A O 1
ATOM 1407 N N . TRP B 2 101 ? -5.424 20.575 -1.234 1 10.302 1580 TRP A N 1
ATOM 1408 C CA . TRP B 2 101 ? -4.896 20.716 -2.574 1 10.07 1580 TRP A CA 1
ATOM 1409 C C . TRP B 2 101 ? -4.679 19.357 -3.226 1 9.336 1580 TRP A C 1
ATOM 1410 O O . TRP B 2 101 ? -4.109 18.456 -2.581 1 9.889 1580 TRP A O 1
ATOM 1421 N N . TYR B 2 102 ? -5.155 19.207 -4.439 1 9.214 1581 TYR A N 1
ATOM 1422 C CA . TYR B 2 102 ? -5.156 17.989 -5.202 1 9.213 1581 TYR A CA 1
ATOM 1423 C C . TYR B 2 102 ? -4.503 18.2 -6.55 1 9.408 1581 TYR A C 1
ATOM 1424 O O . TYR B 2 102 ? -4.771 19.21 -7.221 1 10.234 1581 TYR A O 1
ATOM 1433 N N . LYS B 2 103 ? -3.671 17.273 -6.979 1 9.981 1582 LYS A N 1
ATOM 1434 C CA . LYS B 2 103 ? -3.202 17.301 -8.343 1 10.633 1582 LYS A CA 1
ATOM 1435 C C . LYS B 2 103 ? -4.363 17.19 -9.295 1 9.737 1582 LYS A C 1
ATOM 1436 O O . LYS B 2 103 ? -5.351 16.557 -9.026 1 10.192 1582 LYS A O 1
ATOM 1442 N N . ARG B 2 104 ? -4.176 17.779 -10.465 1 11.243 1583 ARG A N 1
ATOM 1443 C CA . ARG B 2 104 ? -5.176 17.717 -11.517 1 10.789 1583 ARG A CA 1
ATOM 1444 C C . ARG B 2 104 ? -5.674 16.298 -11.732 1 11.279 1583 ARG A C 1
ATOM 1445 O O . ARG B 2 104 ? -6.877 16.048 -11.879 1 11.91 1583 ARG A O 1
ATOM 1453 N N . MET B 2 105 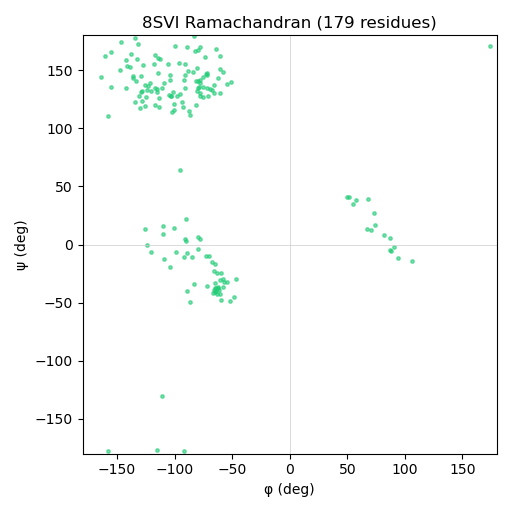? -4.772 15.339 -11.775 1 12.114 1584 MET A N 1
ATOM 1454 C CA . MET B 2 105 ? -5.179 13.99 -12.116 1 14.164 1584 MET A CA 1
ATOM 1455 C C . MET B 2 105 ? -5.947 13.316 -10.995 1 13.598 1584 MET A C 1
ATOM 1456 O O . MET B 2 105 ? -6.503 12.226 -11.217 1 17.157 1584 MET A O 1
ATOM 1461 N N . ALA B 2 106 ? -6.002 13.873 -9.8 1 10.869 1585 ALA A N 1
ATOM 1462 C CA . ALA B 2 106 ? -6.747 13.343 -8.681 1 10.383 1585 ALA A CA 1
ATOM 1463 C C . ALA B 2 106 ? -8.161 13.877 -8.652 1 10.045 1585 ALA A C 1
ATOM 1464 O O . ALA B 2 106 ? -8.899 13.523 -7.757 1 11.383 1585 ALA A O 1
ATOM 1466 N N . VAL B 2 107 ? -8.571 14.676 -9.625 1 9.496 1586 VAL A N 1
ATOM 1467 C CA . VAL B 2 107 ? -9.874 15.307 -9.678 1 9.789 1586 VAL A CA 1
ATOM 1468 C C . VAL B 2 107 ? -10.599 14.775 -10.896 1 9.69 1586 VAL A C 1
ATOM 1469 O O . VAL B 2 107 ? -10.131 14.975 -12.019 1 10.786 1586 VAL A O 1
ATOM 1473 N N . ILE B 2 108 ? -11.74 14.137 -10.671 1 8.875 1587 ILE A N 1
ATOM 1474 C CA . ILE B 2 108 ? -12.519 13.478 -11.704 1 9.335 1587 ILE A CA 1
ATOM 1475 C C . ILE B 2 108 ? -13.965 13.925 -11.542 1 9.062 1587 ILE A C 1
ATOM 1476 O O . ILE B 2 108 ? -14.323 14.631 -10.606 1 9.435 1587 ILE A O 1
ATOM 1481 N N . LEU B 2 109 ? -14.816 13.543 -12.498 1 8.821 1588 LEU A N 1
ATOM 1482 C CA . LEU B 2 109 ? -16.228 13.915 -12.43 1 8.924 1588 LEU A CA 1
ATOM 1483 C C . LEU B 2 109 ? -17.052 12.676 -12.622 1 8.993 1588 LEU A C 1
ATOM 1484 O O . LEU B 2 109 ? -16.843 11.894 -13.559 1 9.79 1588 LEU A O 1
ATOM 1489 N N . SER B 2 110 ? -18.034 12.447 -11.745 1 9.189 1589 SER A N 1
ATOM 1490 C CA . SER B 2 110 ? -19.035 11.415 -11.956 1 10.198 1589 SER A CA 1
ATOM 1491 C C . SER B 2 110 ? -19.837 11.769 -13.191 1 10.268 1589 SER A C 1
ATOM 1492 O O . SER B 2 110 ? -19.796 12.868 -13.725 1 10.015 1589 SER A O 1
ATOM 1495 N N . LEU B 2 111 ? -20.62 10.795 -13.651 1 11.453 1590 LEU A N 1
ATOM 1496 C CA . LEU B 2 111 ? -21.509 11.014 -14.764 1 12.384 1590 LEU A CA 1
ATOM 1497 C C . LEU B 2 111 ? -22.386 12.243 -14.53 1 11.557 1590 LEU A C 1
ATOM 1498 O O . LEU B 2 111 ? -22.496 13.135 -15.354 1 12.423 1590 LEU A O 1
ATOM 1503 N N . GLU B 2 112 ? -22.984 12.302 -13.357 1 11.625 1591 GLU A N 1
ATOM 1504 C CA A GLU B 2 112 ? -23.866 13.393 -13.015 0.55 12.209 1591 GLU A CA 1
ATOM 1505 C CA B GLU B 2 112 ? -23.877 13.403 -13.029 0.45 12.211 1591 GLU A CA 1
ATOM 1506 C C . GLU B 2 112 ? -23.106 14.718 -12.921 1 10.959 1591 GLU A C 1
ATOM 1507 O O . GLU B 2 112 ? -23.59 15.759 -13.393 1 11.703 1591 GLU A O 1
ATOM 1518 N N . GLN B 2 113 ? -21.92 14.687 -12.304 1 9.982 1592 GLN A N 1
ATOM 1519 C CA . GLN B 2 113 ? -21.15 15.902 -12.186 1 9.846 1592 GLN A CA 1
ATOM 1520 C C . GLN B 2 113 ? -20.721 16.41 -13.555 1 10.172 1592 GLN A C 1
ATOM 1521 O O . GLN B 2 113 ? -20.714 17.633 -13.794 1 11.349 1592 GLN A O 1
ATOM 1527 N N . GLY B 2 114 ? -20.313 15.555 -14.455 1 10.301 1593 GLY A N 1
ATOM 1528 C CA . GLY B 2 114 ? -19.895 16.01 -15.762 1 11.405 1593 GLY A CA 1
ATOM 1529 C C . GLY B 2 114 ? -21.083 16.46 -16.58 1 11.959 1593 GLY A C 1
ATOM 1530 O O . GLY B 2 114 ? -21.01 17.442 -17.342 1 12.839 1593 GLY A O 1
ATOM 1531 N N . ASN B 2 115 ? -22.229 15.799 -16.434 1 13.508 1594 ASN A N 1
ATOM 1532 C CA . ASN B 2 115 ? -23.414 16.212 -17.179 1 15.835 1594 ASN A CA 1
ATOM 1533 C C . ASN B 2 115 ? -23.777 17.631 -16.799 1 15.422 1594 ASN A C 1
ATOM 1534 O O . ASN B 2 115 ? -24.275 18.361 -17.668 1 17.83 1594 ASN A O 1
ATOM 1539 N N . ARG B 2 116 ? -23.512 18.088 -15.575 1 15.72 1595 ARG A N 1
ATOM 1540 C CA . ARG B 2 116 ? -23.809 19.446 -15.15 1 15.71 1595 ARG A CA 1
ATOM 1541 C C . ARG B 2 116 ? -23.01 20.469 -15.958 1 14.9 1595 ARG A C 1
ATOM 1542 O O . ARG B 2 116 ? -23.465 21.611 -16.073 1 18.029 1595 ARG A O 1
ATOM 1550 N N . LEU B 2 117 ? -21.869265 20.080083 -16.517185 1 13.729 1596 LEU A N 1
ATOM 1551 C CA . LEU B 2 117 ? -20.983424 21.029284 -17.236047 1 12.943 1596 LEU A CA 1
ATOM 1552 C C . LEU B 2 117 ? -21.193512 20.947189 -18.748551 1 12.985 1596 LEU A C 1
ATOM 1553 O O . LEU B 2 117 ? -20.587845 21.73954 -19.442273 1 12.852 1596 LEU A O 1
ATOM 1558 N N . ARG B 2 118 ? -21.985391 19.995994 -19.217551 1 12.661 1597 ARG A N 1
ATOM 1559 C CA A ARG B 2 118 ? -22.107201 19.790141 -20.686071 0.5 13.521 1597 ARG A CA 1
ATOM 1560 C CA B ARG B 2 118 ? -22.108611 19.790345 -20.685221 0.5 13.6 1597 ARG A CA 1
ATOM 1561 C C . ARG B 2 118 ? -22.644913 20.977899 -21.533949 1 13.558 1597 ARG A C 1
ATOM 1562 O O . ARG B 2 118 ? -22.179849 21.478192 -22.683171 1 13.144 1597 ARG A O 1
ATOM 1577 N N . GLU B 2 119 ? -23.655807 21.603929 -20.937284 1 13.041 1598 GLU A N 1
ATOM 1578 C CA . GLU B 2 119 ? -24.27955 22.72187 -21.687558 1 13.919 1598 GLU A CA 1
ATOM 1579 C C . GLU B 2 119 ? -23.251397 23.825737 -21.905021 1 13.532 1598 GLU A C 1
ATOM 1580 O O . GLU B 2 119 ? -23.205559 24.39175 -22.994821 1 14.99 1598 GLU A O 1
ATOM 1586 N N . GLN B 2 120 ? -22.463135 24.130342 -20.881047 1 13.242 1599 GLN A N 1
ATOM 1587 C CA . GLN B 2 120 ? -21.494855 25.23386 -21.030657 1 13.237 1599 GLN A CA 1
ATOM 1588 C C . GLN B 2 120 ? -20.20171 24.790951 -21.719524 1 12.96 1599 GLN A C 1
ATOM 1589 O O . GLN B 2 120 ? -19.657409 25.584279 -22.49695 1 14.325 1599 GLN A O 1
ATOM 1595 N N . TYR B 2 121 ? -19.747 23.551 -21.495 1 12.444 1600 TYR A N 1
ATOM 1596 C CA . TYR B 2 121 ? -18.408 23.158 -21.901 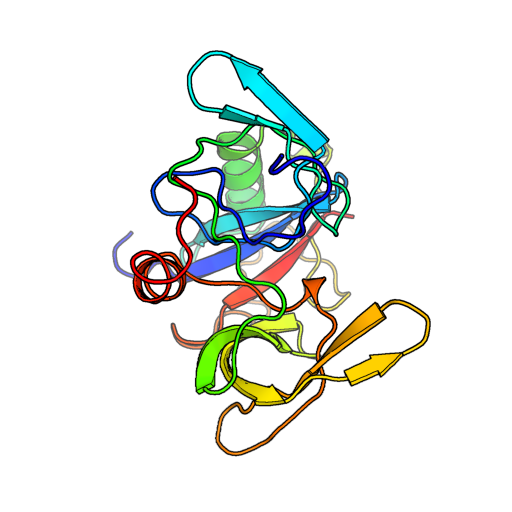1 12.554 1600 TYR A CA 1
ATOM 1597 C C . TYR B 2 121 ? -18.348 21.944 -22.817 1 12.832 1600 TYR A C 1
ATOM 1598 O O . TYR B 2 121 ? -17.269 21.573 -23.234 1 14.294 1600 TYR A O 1
ATOM 1607 N N . GLY B 2 122 ? -19.463 21.35 -23.163 1 13.367 1601 GLY A N 1
ATOM 1608 C CA . GLY B 2 122 ? -19.442 20.22 -24.079 1 15.501 1601 GLY A CA 1
ATOM 1609 C C . GLY B 2 122 ? -18.804 20.601 -25.402 1 16.442 1601 GLY A C 1
ATOM 1610 O O . GLY B 2 122 ? -18.907 21.733 -25.884 1 17.323 1601 GLY A O 1
ATOM 1611 N N . LEU B 2 123 ? -18.148 19.617 -26.015 1 18.5 1602 LEU A N 1
ATOM 1612 C CA . LEU B 2 123 ? -17.47 19.841 -27.273 1 21.117 1602 LEU A CA 1
ATOM 1613 C C . LEU B 2 123 ? -18.547 19.815 -28.355 1 25.587 1602 LEU A C 1
ATOM 1614 O O . LEU B 2 123 ? -19.444 18.983 -28.312 1 31.448 1602 LEU A O 1
ATOM 1619 N N . GLY B 2 124 ? -18.493 20.765 -29.29 1 29.934 1603 GLY A N 1
ATOM 1620 C CA . GLY B 2 124 ? -19.378 20.712 -30.457 1 34.29 1603 GLY A CA 1
ATOM 1621 C C . GLY B 2 124 ? -20.838 21.117 -30.225 1 33.613 1603 GLY A C 1
ATOM 1622 O O . GLY B 2 124 ? -21.198 21.458 -29.06 1 33.754 1603 GLY A O 1
#

Organism: Homo sapiens (NCBI:txid9606)

InterPro domains:
  IPR001357 BRCT domain [PS50172] (1724-1848)
  IPR001357 BRCT domain [PS50172] (1864-1964)
  IPR001357 BRCT domain [SM00292] (1661-1838)
  IPR001357 BRCT domain [SM00292] (1866-1954)
  IPR014722 Large ribosomal subunit protein uL2, domain 2 [G3DSA:2.30.30.30] (1539-1603)
  IPR015125 Tumour suppressor p53-binding protein-1, Tudor domain [PF09038] (1483-1604)
  IPR036420 BRCT domain superfamily [G3DSA:3.40.50.10190] (1724-1850)
  IPR036420 BRCT domain superfamily [G3DSA:3.40.50.10190] (1851-1969)
  IPR036420 BRCT domain superfamily [SSF52113] (1715-1865)
  IPR036420 BRCT domain superfamily [SSF52113] (1867-1971)
  IPR047249 TP53-binding protein 1-like, first BRCT domain [cd17745] (1728-1839)
  IPR047250 TP53-binding protein 1-like, second BRCT domain [cd17724] (1868-1954)
  IPR047252 TP53-binding protein 1-like [PTHR15321] (263-1972)

GO terms:
  GO:0005515 protein binding (F, IPI)
  GO:0061649 ubiquitin-modified histone reader activity (F, IDA)
  GO:0035861 site of double-strand break (C, IDA)
  GO:0097680 double-strand break repair via classical nonhomologous end joining (P, IDA)
  GO:0140566 histone reader activity (F, IDA)
  GO:0003712 transcription coregulator activity (F, IMP)
  GO:0006974 DNA damage response (P, IDA)
  GO:0005634 nucleus (C, IDA)
  GO:0045830 positive regulation of isotype switching (P, IDA)
  GO:1990166 protein localization to site of double-strand break (P, IDA)
  GO:2000042 negative regulation of double-strand break repair via homologous recombination (P, IDA)
  GO:0051260 protein homooligomerization (P, IDA)
  GO:0006303 double-strand break repair via nonhomologous end joining (P, IDA)
  GO:0140005 histone H4K20me2 reader activity (F, IDA)
  GO:0005634 nucleus (C, EXP)
  GO:0005694 chromosome (C, EXP)
  GO:0045830 positive regulation of isotype switching (P, IMP)
  GO:0005654 nucleoplasm (C, IDA)
  GO:0005737 cytoplasm (C, IDA)
  GO:0002039 p53 binding (F, IPI)

B-factor: mean 18.11, std 7.41, range [8.34, 52.4]

Foldseek 3Di:
DVQWAKAWEQEPVRDIDIDTHDQPDWVVNVLVRCCVPVVDHSVQWWKDFPPHTGDGPDGCVNVVNDDDNVDYTYIYTD/DQAFAWKWFDADPQFKTFTWGFHADDPDQWTWTQGPVGDIDIHHLQGIFRDPPDDFQQWWWFQDPVRDTDIWTFHDWDQDPNWIWTFTDDPNDTDIGTRRRIMHGSVSVVVRCVPTRGD

Nearest PDB structur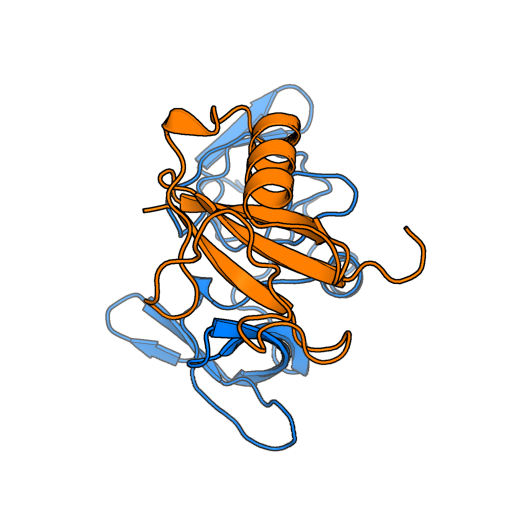es (foldseek):
  6my0-assembly2_B  TM=9.701E-01  e=7.862E-20  Homo sapiens
  5j26-assembly1_A  TM=9.956E-01  e=1.043E-18  Homo sapiens
  4rg2-assembly1_B  TM=9.625E-01  e=2.646E-19  Homo sapiens
  8u4u-assembly4_H  TM=9.628E-01  e=5.355E-18  Homo sapiens
  2mwo-assembly1_A  TM=9.116E-01  e=8.905E-19  Homo sapiens